Protein AF-A0A1Y4FC12-F1 (afdb_monomer_lite)

Secondary structure (DSSP, 8-state):
-BSEEEEEEEEGGGTEEEEEEEEEEEETTTTEEEEEEEEEEEESS---B--EEEEEEEETTEEEEEEE--B-SSEEEEEEEEEEEEEPPTTS--EEEEEEEE---EEETTEEE--EEEEEEEEBPPPP-PPEEEE--EETTS-EEEEEE-S-TT-EEEEEEEETTEEEEEEEEE--SEEEE---GGGGGG-TT-SEEEEEEEEEEEETTEEEEEEEEEEEEEPPGGGS---------PPPSSPPGGG------SS-EEEEEEETTEEEEEEE------

Sequence (278 aa):
MASSGSFSGSIRDGHYKLQVDWSQSKNVSANTSTVTCKLYLVNDWSLSISGRSSNTCTIDGTSQTFTSPAISSTGAHLIGNVSQTVNHASNGSKSLTISAVFYIQATLSGTFYNSITASANITLDSIPRASSVSAGNMTMGTAGTISISRASSSFTHTLTYAFGNATGTIATKTTATSVSWTPPLALANQIPSATSGTCTITCTTYNGSTSVGSKTCTLTLSVPTSVKPTISSLSASRIDGDVPSAWGIYVQTTALYCLLYVEADSITLYFLETGDCS

Radius of gyration: 39.37 Å; chains: 1; bounding box: 68×35×130 Å

pLDDT: mean 88.87, std 17.78, range [31.62, 98.81]

Foldseek 3Di:
DDQWDKWWFDDDVRQWIWMWTKGWDDDLVQQKIKIKIFIKTAHPDFDWDAKDFAKWKAKQNRIDTDIAHTGGDHGIGGGDMDIDMDHADLQQWDKGKIKIWDQSQDQDPNDGDRITMIMDIDIHDGRQHEWEKDFEAEEAQDKGKIFIGDSDLQKFKWKKKDQQNDIDTQDDRHSDRIGIDHHHLVSVVSPVPDQKGKMKMKIFIDNVPDTSDIDIDIYIYGYDPVPPQDQPDADEDADDDDDPPVPPDDDDDDDKDWDWDDDPRHIYIYTDDDDDDD

Structure (mmCIF, N/CA/C/O backbone):
data_AF-A0A1Y4FC12-F1
#
_entry.id   AF-A0A1Y4FC12-F1
#
loop_
_atom_site.group_PDB
_atom_site.id
_atom_site.type_symbol
_atom_site.label_atom_id
_atom_site.label_alt_id
_atom_site.label_comp_id
_atom_site.label_asym_id
_atom_site.label_entity_id
_atom_site.label_seq_id
_atom_site.pdbx_PDB_ins_code
_atom_site.Cartn_x
_atom_site.Cartn_y
_atom_site.Cartn_z
_atom_site.occupancy
_atom_site.B_iso_or_equiv
_atom_site.auth_seq_id
_atom_site.auth_comp_id
_atom_site.auth_asym_id
_atom_site.auth_atom_id
_atom_site.pdbx_PDB_model_num
ATOM 1 N N . MET A 1 1 ? 6.129 -8.251 -6.112 1.00 78.12 1 MET A N 1
ATOM 2 C CA . MET A 1 1 ? 6.164 -6.778 -6.038 1.00 78.12 1 MET A CA 1
ATOM 3 C C . MET A 1 1 ? 7.617 -6.379 -5.890 1.00 78.12 1 MET A C 1
ATOM 5 O O . MET A 1 1 ? 8.345 -7.157 -5.278 1.00 78.12 1 MET A O 1
ATOM 9 N N . ALA A 1 2 ? 8.041 -5.278 -6.504 1.00 85.88 2 ALA A N 1
ATOM 10 C CA . ALA A 1 2 ? 9.409 -4.796 -6.364 1.00 85.88 2 ALA A CA 1
ATOM 11 C C . ALA A 1 2 ? 9.468 -3.262 -6.327 1.00 85.88 2 ALA A C 1
ATOM 13 O O . ALA A 1 2 ? 8.645 -2.583 -6.945 1.00 85.88 2 ALA A O 1
ATOM 14 N N . SER A 1 3 ? 10.471 -2.727 -5.630 1.00 93.25 3 SER A N 1
ATOM 15 C CA . SER A 1 3 ? 10.810 -1.299 -5.600 1.00 93.25 3 SER A CA 1
ATOM 16 C C . SER A 1 3 ? 11.815 -0.897 -6.684 1.00 93.25 3 SER A C 1
ATOM 18 O O . SER A 1 3 ? 12.034 0.293 -6.910 1.00 93.25 3 SER A O 1
ATOM 20 N N . SER A 1 4 ? 12.417 -1.869 -7.370 1.00 97.19 4 SER A N 1
ATOM 21 C CA . SER A 1 4 ? 13.292 -1.673 -8.524 1.00 97.19 4 SER A CA 1
ATOM 22 C C . SER A 1 4 ? 13.396 -2.944 -9.366 1.00 97.19 4 SER A C 1
ATOM 24 O O . SER A 1 4 ? 13.006 -4.032 -8.938 1.00 97.19 4 SER A O 1
ATOM 26 N N . GLY A 1 5 ? 13.932 -2.815 -10.576 1.00 97.81 5 GLY A N 1
ATOM 27 C CA . GLY A 1 5 ? 14.206 -3.946 -11.452 1.00 97.81 5 GLY A CA 1
ATOM 28 C C . GLY A 1 5 ? 14.912 -3.527 -12.734 1.00 97.81 5 GLY A C 1
ATOM 29 O O . GLY A 1 5 ? 15.183 -2.348 -12.954 1.00 97.81 5 GLY A O 1
ATOM 30 N N . SER A 1 6 ? 15.196 -4.504 -13.590 1.00 98.00 6 SER A N 1
ATOM 31 C CA . SER A 1 6 ? 15.805 -4.278 -14.899 1.00 98.00 6 SER A CA 1
ATOM 32 C C . SER A 1 6 ? 15.140 -5.157 -15.950 1.00 98.00 6 SER A C 1
ATOM 34 O O . SER A 1 6 ? 14.715 -6.276 -15.658 1.00 98.00 6 SER A O 1
ATOM 36 N N . PHE A 1 7 ? 15.032 -4.643 -17.169 1.00 98.62 7 PHE A N 1
ATOM 37 C CA . PHE A 1 7 ? 14.631 -5.402 -18.348 1.00 98.62 7 PHE A CA 1
ATOM 38 C C . PHE A 1 7 ? 15.345 -4.848 -19.578 1.00 98.62 7 PHE A C 1
ATOM 40 O O . PHE A 1 7 ? 15.898 -3.748 -19.557 1.00 98.62 7 PHE A O 1
ATOM 47 N N . SER A 1 8 ? 15.346 -5.609 -20.668 1.00 98.50 8 SER A N 1
ATOM 48 C CA . SER A 1 8 ? 16.038 -5.189 -21.879 1.00 98.50 8 SER A CA 1
ATOM 49 C C . SER A 1 8 ? 15.444 -5.775 -23.144 1.00 98.50 8 SER A C 1
ATOM 51 O O . SER A 1 8 ? 14.847 -6.847 -23.111 1.00 98.50 8 SER A O 1
ATOM 53 N N . GLY A 1 9 ? 15.693 -5.103 -24.262 1.00 98.44 9 GLY A N 1
ATOM 54 C CA . GLY A 1 9 ? 15.601 -5.680 -25.598 1.00 98.44 9 GLY A CA 1
ATOM 55 C C . GLY A 1 9 ? 16.933 -5.532 -26.319 1.00 98.44 9 GLY A C 1
ATOM 56 O O . GLY A 1 9 ? 17.753 -4.685 -25.955 1.00 98.44 9 GLY A O 1
ATOM 57 N N . SER A 1 10 ? 17.170 -6.364 -27.322 1.00 98.00 10 SER A N 1
ATOM 58 C CA . SER A 1 10 ? 18.429 -6.373 -28.057 1.00 98.00 10 SER A CA 1
ATOM 59 C C . SER A 1 10 ? 18.220 -6.576 -29.550 1.00 98.00 10 SER A C 1
ATOM 61 O O . SER A 1 10 ? 17.168 -7.018 -30.010 1.00 98.00 10 SER A O 1
ATOM 63 N N . ILE A 1 11 ? 19.254 -6.224 -30.302 1.00 97.56 11 ILE A N 1
ATOM 64 C CA . ILE A 1 11 ? 19.412 -6.524 -31.724 1.00 97.56 11 ILE A CA 1
ATOM 65 C C . ILE A 1 11 ? 20.765 -7.214 -31.926 1.00 97.56 11 ILE A C 1
ATOM 67 O O . ILE A 1 11 ? 21.587 -7.225 -31.005 1.00 97.56 11 ILE A O 1
ATOM 71 N N . ARG A 1 12 ? 21.005 -7.757 -33.131 1.00 94.44 12 ARG A N 1
ATOM 72 C CA . ARG A 1 12 ? 22.277 -8.412 -33.500 1.00 94.44 12 ARG A CA 1
ATOM 73 C C . ARG A 1 12 ? 22.721 -9.419 -32.433 1.00 94.44 12 ARG A C 1
ATOM 75 O O . ARG A 1 12 ? 23.771 -9.257 -31.827 1.00 94.44 12 ARG A O 1
ATOM 82 N N . ASP A 1 13 ? 21.853 -10.386 -32.144 1.00 93.50 13 ASP A N 1
ATOM 83 C CA . ASP A 1 13 ? 22.134 -11.507 -31.236 1.00 93.50 13 ASP A CA 1
ATOM 84 C C . ASP A 1 13 ? 22.599 -11.106 -29.821 1.00 93.50 13 ASP A C 1
ATOM 86 O O . ASP A 1 13 ? 23.227 -11.886 -29.115 1.00 93.50 13 ASP A O 1
ATOM 90 N N . GLY A 1 14 ? 22.252 -9.891 -29.373 1.00 94.94 14 GLY A N 1
ATOM 91 C CA . GLY A 1 14 ? 22.591 -9.398 -28.035 1.00 94.94 14 GLY A CA 1
ATOM 92 C C . GLY A 1 14 ? 23.745 -8.402 -27.985 1.00 94.94 14 GLY A C 1
ATOM 93 O O . GLY A 1 14 ? 23.925 -7.784 -26.937 1.00 94.94 14 GLY A O 1
ATOM 94 N N . HIS A 1 15 ? 24.457 -8.175 -29.094 1.00 97.31 15 HIS A N 1
ATOM 95 C CA . HIS A 1 15 ? 25.617 -7.277 -29.126 1.00 97.31 15 HIS A CA 1
ATOM 96 C C . HIS A 1 15 ? 25.278 -5.804 -28.878 1.00 97.31 15 HIS A C 1
ATOM 98 O O . HIS A 1 15 ? 26.137 -5.011 -28.502 1.00 97.31 15 HIS A O 1
ATOM 104 N N . TYR A 1 16 ? 24.013 -5.426 -29.076 1.00 98.06 16 TYR A N 1
ATOM 105 C CA . TYR A 1 16 ? 23.496 -4.109 -28.723 1.00 98.06 16 TYR A CA 1
ATOM 106 C C . TYR A 1 16 ? 22.190 -4.282 -27.963 1.00 98.06 16 TYR A C 1
ATOM 108 O O . TYR A 1 16 ? 21.193 -4.766 -28.506 1.00 98.06 16 TYR A O 1
ATOM 116 N N . LYS A 1 17 ? 22.196 -3.879 -26.695 1.00 98.44 17 LYS A N 1
ATOM 117 C CA . LYS A 1 17 ? 21.092 -4.071 -25.760 1.00 98.44 17 LYS A CA 1
ATOM 118 C C . LYS A 1 17 ? 20.630 -2.728 -25.207 1.00 98.44 17 LYS A C 1
ATOM 120 O O . LYS A 1 17 ? 21.418 -1.998 -24.614 1.00 98.44 17 LYS A O 1
ATOM 125 N N . LEU A 1 18 ? 19.344 -2.426 -25.358 1.00 98.75 18 LEU A N 1
ATOM 126 C CA . LEU A 1 18 ? 18.686 -1.354 -24.619 1.00 98.75 18 LEU A CA 1
ATOM 127 C C . LEU A 1 18 ? 18.262 -1.917 -23.267 1.00 98.75 18 LEU A C 1
ATOM 129 O O . LEU A 1 18 ? 17.310 -2.692 -23.197 1.00 98.75 18 LEU A O 1
ATOM 133 N N . GLN A 1 19 ? 18.978 -1.548 -22.211 1.00 98.75 19 GLN A N 1
ATOM 134 C CA . GLN A 1 19 ? 18.637 -1.900 -20.838 1.00 98.75 19 GLN A CA 1
ATOM 135 C C . GLN A 1 19 ? 17.892 -0.746 -20.173 1.00 98.75 19 GLN A C 1
ATOM 137 O O . GLN A 1 19 ? 18.276 0.413 -20.313 1.00 98.75 19 GLN A O 1
ATOM 142 N N . VAL A 1 20 ? 16.836 -1.070 -19.436 1.00 98.81 20 VAL A N 1
ATOM 143 C CA . VAL A 1 20 ? 16.063 -0.119 -18.642 1.00 98.81 20 VAL A CA 1
ATOM 144 C C . VAL A 1 20 ? 16.097 -0.577 -17.196 1.00 98.81 20 VAL A C 1
ATOM 146 O O . VAL A 1 20 ? 15.474 -1.579 -16.842 1.00 98.81 20 VAL A O 1
ATOM 149 N N . ASP A 1 21 ? 16.804 0.181 -16.368 1.00 98.69 21 ASP A N 1
ATOM 150 C CA . ASP A 1 21 ? 16.839 -0.013 -14.925 1.00 98.69 21 ASP A CA 1
ATOM 151 C C . ASP A 1 21 ? 15.829 0.943 -14.299 1.00 98.69 21 ASP A C 1
ATOM 153 O O . ASP A 1 21 ? 15.967 2.165 -14.401 1.00 98.69 21 ASP A O 1
ATOM 157 N N . TRP A 1 22 ? 14.793 0.397 -13.670 1.00 98.69 22 TRP A N 1
ATOM 158 C CA . TRP A 1 22 ? 13.728 1.185 -13.067 1.00 98.69 22 TRP A CA 1
ATOM 159 C C . TRP A 1 22 ? 13.765 1.109 -11.543 1.00 98.69 22 TRP A C 1
ATOM 161 O O . TRP A 1 22 ? 14.171 0.106 -10.954 1.00 98.69 22 TRP A O 1
ATOM 171 N N . SER A 1 23 ? 13.308 2.174 -10.893 1.00 98.56 23 SER A N 1
ATOM 172 C CA . SER A 1 23 ? 13.098 2.237 -9.448 1.00 98.56 23 SER A CA 1
ATOM 173 C C . SER A 1 23 ? 11.834 3.017 -9.096 1.00 98.56 23 SER A C 1
ATOM 175 O O . SER A 1 23 ? 11.302 3.775 -9.907 1.00 98.56 23 SER A O 1
ATOM 177 N N . GLN A 1 24 ? 11.344 2.811 -7.877 1.00 98.31 24 GLN A N 1
ATOM 178 C CA . GLN A 1 24 ? 10.132 3.407 -7.331 1.00 98.31 24 GLN A CA 1
ATOM 179 C C . GLN A 1 24 ? 10.455 4.226 -6.077 1.00 98.31 24 GLN A C 1
ATOM 181 O O . GLN A 1 24 ? 11.100 3.735 -5.152 1.00 98.31 24 GLN A O 1
ATOM 186 N N . SER A 1 25 ? 9.905 5.437 -5.998 1.00 98.00 25 SER A N 1
ATOM 187 C CA . SER A 1 25 ? 9.801 6.221 -4.763 1.00 98.00 25 SER A CA 1
ATOM 188 C C . SER A 1 25 ? 8.329 6.452 -4.421 1.00 98.00 25 SER A C 1
ATOM 190 O O . SER A 1 25 ? 7.579 6.972 -5.246 1.00 98.00 25 SER A O 1
ATOM 192 N N . LYS A 1 26 ? 7.886 6.033 -3.230 1.00 97.19 26 LYS A N 1
ATOM 193 C CA . LYS A 1 26 ? 6.470 6.073 -2.822 1.00 97.19 26 LYS A CA 1
ATOM 194 C C . LYS A 1 26 ? 6.114 7.381 -2.123 1.00 97.19 26 LYS A C 1
ATOM 196 O O . LYS A 1 26 ? 6.830 7.825 -1.230 1.00 97.19 26 LYS A O 1
ATOM 201 N N . ASN A 1 27 ? 4.925 7.898 -2.412 1.00 96.62 27 ASN A N 1
ATOM 202 C CA . ASN A 1 27 ? 4.234 8.890 -1.600 1.00 96.62 27 ASN A CA 1
ATOM 203 C C . ASN A 1 27 ? 2.978 8.252 -0.981 1.00 96.62 27 ASN A C 1
ATOM 205 O O . ASN A 1 27 ? 1.933 8.105 -1.621 1.00 96.62 27 ASN A O 1
ATOM 209 N N . VAL A 1 28 ? 3.096 7.849 0.288 1.00 92.44 28 VAL A N 1
ATOM 210 C CA . VAL A 1 28 ? 2.058 7.085 1.000 1.00 92.44 28 VAL A CA 1
ATOM 211 C C . VAL A 1 28 ? 0.775 7.897 1.199 1.00 92.44 28 VAL A C 1
ATOM 213 O O . VAL A 1 28 ? -0.320 7.352 1.043 1.00 92.44 28 VAL A O 1
ATOM 216 N N . SER A 1 29 ? 0.890 9.192 1.516 1.00 90.19 29 SER A N 1
ATOM 217 C CA . SER A 1 29 ? -0.272 10.053 1.764 1.00 90.19 29 SER A CA 1
ATOM 218 C C . SER A 1 29 ? -1.052 10.325 0.479 1.00 90.19 29 SER A C 1
ATOM 220 O O . SER A 1 29 ? -2.277 10.196 0.477 1.00 90.19 29 SER A O 1
ATOM 222 N N . ALA A 1 30 ? -0.351 10.611 -0.622 1.00 94.88 30 ALA A N 1
ATOM 223 C CA . ALA A 1 30 ? -0.965 10.877 -1.922 1.00 94.88 30 ALA A CA 1
ATOM 224 C C . ALA A 1 30 ? -1.416 9.609 -2.672 1.00 94.88 30 ALA A C 1
ATOM 226 O O . ALA A 1 30 ? -2.144 9.715 -3.653 1.00 94.88 30 ALA A O 1
ATOM 227 N N . ASN A 1 31 ? -1.027 8.412 -2.216 1.00 96.19 31 ASN A N 1
ATOM 228 C CA . ASN A 1 31 ? -1.252 7.144 -2.924 1.00 96.19 31 ASN A CA 1
ATOM 229 C C . ASN A 1 31 ? -0.607 7.091 -4.319 1.00 96.19 31 ASN A C 1
ATOM 231 O O . ASN A 1 31 ? -1.182 6.548 -5.268 1.00 96.19 31 ASN A O 1
ATOM 235 N N . THR A 1 32 ? 0.580 7.671 -4.454 1.00 97.88 32 THR A N 1
ATOM 236 C CA . THR A 1 32 ? 1.300 7.742 -5.726 1.00 97.88 32 THR A CA 1
ATOM 237 C C . THR A 1 32 ? 2.710 7.198 -5.586 1.00 97.88 32 THR A C 1
ATOM 239 O O . THR A 1 32 ? 3.239 7.067 -4.482 1.00 97.88 32 THR A O 1
ATOM 242 N N . SER A 1 33 ? 3.330 6.883 -6.717 1.00 98.38 33 SER A N 1
ATOM 243 C CA . SER A 1 33 ? 4.764 6.624 -6.777 1.00 98.38 33 SER A CA 1
ATOM 244 C C . SER A 1 33 ? 5.395 7.358 -7.939 1.00 98.38 33 SER A C 1
ATOM 246 O O . SER A 1 33 ? 4.805 7.437 -9.010 1.00 98.38 33 SER A O 1
ATOM 248 N N . THR A 1 34 ? 6.614 7.839 -7.750 1.00 98.50 34 THR A N 1
ATOM 249 C CA . THR A 1 34 ? 7.468 8.285 -8.847 1.00 98.50 34 THR A CA 1
ATOM 250 C C . THR A 1 34 ? 8.312 7.105 -9.303 1.00 98.50 34 THR A C 1
ATOM 252 O O . THR A 1 34 ? 9.096 6.556 -8.527 1.00 98.50 34 THR A O 1
ATOM 255 N N . VAL A 1 35 ? 8.120 6.700 -10.553 1.00 98.69 35 VAL A N 1
ATOM 256 C CA . VAL A 1 35 ? 8.930 5.689 -11.230 1.00 98.69 35 VAL A CA 1
ATOM 257 C C . VAL A 1 35 ? 10.030 6.408 -11.992 1.00 98.69 35 VAL A C 1
ATOM 259 O O . VAL A 1 35 ? 9.738 7.322 -12.760 1.00 98.69 35 VAL A O 1
ATOM 262 N N . THR A 1 36 ? 11.275 5.988 -11.798 1.00 98.50 36 THR A N 1
ATOM 263 C CA . THR A 1 36 ? 12.445 6.530 -12.496 1.00 98.50 36 THR A CA 1
ATOM 264 C C . THR A 1 36 ? 13.102 5.425 -13.300 1.00 98.50 36 THR A C 1
ATOM 266 O O . THR A 1 36 ? 13.397 4.370 -12.752 1.00 98.50 36 THR A O 1
ATOM 269 N N . CYS A 1 37 ? 13.343 5.671 -14.583 1.00 98.69 37 CYS A N 1
ATOM 270 C CA . CYS A 1 37 ? 14.001 4.767 -15.516 1.00 98.69 37 CYS A CA 1
ATOM 271 C C . CYS A 1 37 ? 15.347 5.351 -15.935 1.00 98.69 37 CYS A C 1
ATOM 273 O O . CYS A 1 37 ? 15.392 6.405 -16.571 1.00 98.69 37 CYS A O 1
ATOM 275 N N . LYS A 1 38 ? 16.432 4.634 -15.644 1.00 98.62 38 LYS A N 1
ATOM 276 C CA . LYS A 1 38 ? 17.743 4.858 -16.251 1.00 98.62 38 LYS A CA 1
ATOM 277 C C . LYS A 1 38 ? 17.877 3.942 -17.456 1.00 98.62 38 LYS A C 1
ATOM 279 O O . LYS A 1 38 ? 17.709 2.729 -17.344 1.00 98.62 38 LYS A O 1
ATOM 284 N N . LEU A 1 39 ? 18.148 4.533 -18.609 1.00 98.69 39 LEU A N 1
ATOM 285 C CA . LEU A 1 39 ? 18.247 3.818 -19.871 1.00 98.69 39 LEU A CA 1
ATOM 286 C C . LEU A 1 39 ? 19.708 3.703 -20.268 1.00 98.69 39 LEU A C 1
ATOM 288 O O . LEU A 1 39 ? 20.428 4.702 -20.254 1.00 98.69 39 LEU A O 1
ATOM 292 N N . TYR A 1 40 ? 20.119 2.505 -20.663 1.00 98.75 40 TYR A N 1
ATOM 293 C CA . TYR A 1 40 ? 21.477 2.218 -21.089 1.00 98.75 40 TYR A CA 1
ATOM 294 C C . TYR A 1 40 ? 21.494 1.580 -22.473 1.00 98.75 40 TYR A C 1
ATOM 296 O O . TYR A 1 40 ? 20.707 0.674 -22.748 1.00 98.75 40 TYR A O 1
ATOM 304 N N . LEU A 1 41 ? 22.433 2.006 -23.317 1.00 98.50 41 LEU A N 1
ATOM 305 C CA . LEU A 1 41 ? 22.903 1.168 -24.413 1.00 98.50 41 LEU A CA 1
ATOM 306 C C . LEU A 1 41 ? 24.072 0.343 -23.881 1.00 98.50 41 LEU A C 1
ATOM 308 O O . LEU A 1 41 ? 25.077 0.907 -23.459 1.00 98.50 41 LEU A O 1
ATOM 312 N N . VAL A 1 42 ? 23.939 -0.976 -23.896 1.00 98.44 42 VAL A N 1
ATOM 313 C CA . VAL A 1 42 ? 25.019 -1.902 -23.555 1.00 98.44 42 VAL A CA 1
ATOM 314 C C . VAL A 1 42 ? 25.486 -2.564 -24.841 1.00 98.44 42 VAL A C 1
ATOM 316 O O . VAL A 1 42 ? 24.685 -3.226 -25.501 1.00 98.44 42 VAL A O 1
ATOM 319 N N . ASN A 1 43 ? 26.751 -2.366 -25.203 1.00 97.94 43 ASN A N 1
ATOM 320 C CA . ASN A 1 43 ? 27.334 -2.944 -26.409 1.00 97.94 43 ASN A CA 1
ATOM 321 C C . ASN A 1 43 ? 28.739 -3.498 -26.182 1.00 97.94 43 ASN A C 1
ATOM 323 O O . ASN A 1 43 ? 29.576 -2.856 -25.554 1.00 97.94 43 ASN A O 1
ATOM 327 N N . ASP A 1 44 ? 29.016 -4.672 -26.732 1.00 97.56 44 ASP A N 1
ATOM 328 C CA . ASP A 1 44 ? 30.339 -5.307 -26.741 1.00 97.56 44 ASP A CA 1
ATOM 329 C C . ASP A 1 44 ? 31.032 -5.182 -28.107 1.00 97.56 44 ASP A C 1
ATOM 331 O O . ASP A 1 44 ? 32.257 -5.231 -28.186 1.00 97.56 44 ASP A O 1
ATOM 335 N N . TRP A 1 45 ? 30.273 -4.938 -29.176 1.00 96.44 45 TRP A N 1
ATOM 336 C CA . TRP A 1 45 ? 30.810 -4.527 -30.472 1.00 96.44 45 TRP A CA 1
ATOM 337 C C . TRP A 1 45 ? 30.902 -3.013 -30.578 1.00 96.44 45 TRP A C 1
ATOM 339 O O . TRP A 1 45 ? 30.017 -2.285 -30.119 1.00 96.44 45 TRP A O 1
ATOM 349 N N . SER A 1 46 ? 31.972 -2.523 -31.203 1.00 92.88 46 SER A N 1
ATOM 350 C CA . SER A 1 46 ? 32.171 -1.089 -31.380 1.00 92.88 46 SER A CA 1
ATOM 351 C C . SER A 1 46 ? 31.034 -0.468 -32.198 1.00 92.88 46 SER A C 1
ATOM 353 O O . SER A 1 46 ? 30.424 -1.086 -33.073 1.00 92.88 46 SER A O 1
ATOM 355 N N . LEU A 1 47 ? 30.714 0.775 -31.860 1.00 93.00 47 LEU A N 1
ATOM 356 C CA . LEU A 1 47 ? 29.692 1.577 -32.513 1.00 93.00 47 LEU A CA 1
ATOM 357 C C . LEU A 1 47 ? 30.138 3.025 -32.454 1.00 93.00 47 LEU A C 1
ATOM 359 O O . LEU A 1 47 ? 30.626 3.457 -31.416 1.00 93.00 47 LEU A O 1
ATOM 363 N N . SER A 1 48 ? 29.949 3.756 -33.549 1.00 95.69 48 SER A N 1
ATOM 364 C CA . SER A 1 48 ? 30.146 5.201 -33.594 1.00 95.69 48 SER A CA 1
ATOM 365 C C . SER A 1 48 ? 28.873 5.855 -34.112 1.00 95.69 48 SER A C 1
ATOM 367 O O . SER A 1 48 ? 28.551 5.759 -35.296 1.00 95.69 48 SER A O 1
ATOM 369 N N . ILE A 1 49 ? 28.116 6.469 -33.207 1.00 96.44 49 ILE A N 1
ATOM 370 C CA . ILE A 1 49 ? 26.873 7.179 -33.507 1.00 96.44 49 ILE A CA 1
ATOM 371 C C . ILE A 1 49 ? 26.862 8.546 -32.830 1.00 96.44 49 ILE A C 1
ATOM 373 O O . ILE A 1 49 ? 27.352 8.720 -31.714 1.00 96.44 49 ILE A O 1
ATOM 377 N N . SER A 1 50 ? 26.263 9.525 -33.504 1.00 97.38 50 SER A N 1
ATOM 378 C CA . SER A 1 50 ? 25.952 10.828 -32.915 1.00 97.38 50 SER A CA 1
ATOM 379 C C . SER A 1 50 ? 24.858 10.721 -31.842 1.00 97.38 50 SER A C 1
ATOM 381 O O . SER A 1 50 ? 24.198 9.690 -31.702 1.00 97.38 50 SER A O 1
ATOM 383 N N . GLY A 1 51 ? 24.644 11.803 -31.090 1.00 96.62 51 GLY A N 1
ATOM 384 C CA . GLY A 1 51 ? 23.521 11.886 -30.155 1.00 96.62 51 GLY A CA 1
ATOM 385 C C . GLY A 1 51 ? 22.160 11.734 -30.847 1.00 96.62 51 GLY A C 1
ATOM 386 O O . GLY A 1 51 ? 22.032 11.891 -32.066 1.00 96.62 51 GLY A O 1
ATOM 387 N N . ARG A 1 52 ? 21.129 11.419 -30.062 1.00 96.81 52 ARG A N 1
ATOM 388 C CA . ARG A 1 52 ? 19.740 11.271 -30.529 1.00 96.81 52 ARG A CA 1
ATOM 389 C C . ARG A 1 52 ? 18.832 12.101 -29.641 1.00 96.81 52 ARG A C 1
ATOM 391 O O . ARG A 1 52 ? 18.963 12.015 -28.430 1.00 96.81 52 ARG A O 1
ATOM 398 N N . SER A 1 53 ? 17.913 12.869 -30.217 1.00 96.19 53 SER A N 1
ATOM 399 C CA . SER A 1 53 ? 16.973 13.732 -29.479 1.00 96.19 53 SER A CA 1
ATOM 400 C C . SER A 1 53 ? 15.525 13.237 -29.504 1.00 96.19 53 SER A C 1
ATOM 402 O O . SER A 1 53 ? 14.664 13.842 -28.877 1.00 96.19 53 SER A O 1
ATOM 404 N N . SER A 1 54 ? 15.244 12.158 -30.236 1.00 96.62 54 SER A N 1
ATOM 405 C CA . SER A 1 54 ? 13.895 11.630 -30.474 1.00 96.62 54 SER A CA 1
ATOM 406 C C . SER A 1 54 ? 13.613 10.313 -29.748 1.00 96.62 54 SER A C 1
ATOM 408 O O . SER A 1 54 ? 12.597 9.677 -30.021 1.00 96.62 54 SER A O 1
ATOM 410 N N . ASN A 1 55 ? 14.499 9.868 -28.849 1.00 98.38 55 ASN A N 1
ATOM 411 C CA . ASN A 1 55 ? 14.269 8.639 -28.090 1.00 98.38 55 ASN A CA 1
ATOM 412 C C . ASN A 1 55 ? 13.067 8.811 -27.170 1.00 98.38 55 ASN A C 1
ATOM 414 O O . ASN A 1 55 ? 12.823 9.906 -26.671 1.00 98.38 55 ASN A O 1
ATOM 418 N N . THR A 1 56 ? 12.351 7.727 -26.891 1.00 98.56 56 THR A N 1
ATOM 419 C CA . THR A 1 56 ? 11.144 7.791 -26.060 1.00 98.56 56 THR A CA 1
ATOM 420 C C . THR A 1 56 ? 11.183 6.766 -24.947 1.00 98.56 56 THR A C 1
ATOM 422 O O . THR A 1 56 ? 11.594 5.627 -25.161 1.00 98.56 56 THR A O 1
ATOM 425 N N . CYS A 1 57 ? 10.688 7.139 -23.776 1.00 98.69 57 CYS A N 1
ATOM 426 C CA . CYS A 1 57 ? 10.359 6.223 -22.695 1.00 98.69 57 CYS A CA 1
ATOM 427 C C . CYS A 1 57 ? 8.916 6.498 -22.270 1.00 98.69 57 CYS A C 1
ATOM 429 O O . CYS A 1 57 ? 8.539 7.634 -22.002 1.00 98.69 57 CYS A O 1
ATOM 431 N N . THR A 1 58 ? 8.094 5.460 -22.267 1.00 98.75 58 THR A N 1
ATOM 432 C CA . THR A 1 58 ? 6.697 5.499 -21.852 1.00 98.75 58 THR A CA 1
ATOM 433 C C . THR A 1 58 ? 6.563 4.775 -20.528 1.00 98.75 58 THR A C 1
ATOM 435 O O . THR A 1 58 ? 6.947 3.611 -20.418 1.00 98.75 58 THR A O 1
ATOM 438 N N . ILE A 1 59 ? 6.008 5.460 -19.533 1.00 98.75 59 ILE A N 1
ATOM 439 C CA . ILE A 1 59 ? 5.731 4.914 -18.205 1.00 98.75 59 ILE A CA 1
ATOM 440 C C . ILE A 1 59 ? 4.231 5.070 -17.965 1.00 98.75 59 ILE A C 1
ATOM 442 O O . ILE A 1 59 ? 3.721 6.189 -17.981 1.00 98.75 59 ILE A O 1
ATOM 446 N N . ASP A 1 60 ? 3.523 3.955 -17.759 1.00 97.94 60 ASP A N 1
ATOM 447 C CA . ASP A 1 60 ? 2.078 3.956 -17.467 1.00 97.94 60 ASP A CA 1
ATOM 448 C C . ASP A 1 60 ? 1.252 4.706 -18.533 1.00 97.94 60 ASP A C 1
ATOM 450 O O . ASP A 1 60 ? 0.391 5.529 -18.231 1.00 97.94 60 ASP A O 1
ATOM 454 N N . GLY A 1 61 ? 1.582 4.478 -19.809 1.00 97.62 61 GLY A N 1
ATOM 455 C CA . GLY A 1 61 ? 0.935 5.122 -20.959 1.00 97.62 61 GLY A CA 1
ATOM 456 C C . GLY A 1 61 ? 1.379 6.563 -21.240 1.00 97.62 61 GLY A C 1
ATOM 457 O O . GLY A 1 61 ? 1.050 7.096 -22.296 1.00 97.62 61 GLY A O 1
ATOM 458 N N . THR A 1 62 ? 2.167 7.188 -20.359 1.00 98.12 62 THR A N 1
ATOM 459 C CA . THR A 1 62 ? 2.696 8.545 -20.574 1.00 98.12 62 THR A CA 1
ATOM 460 C C .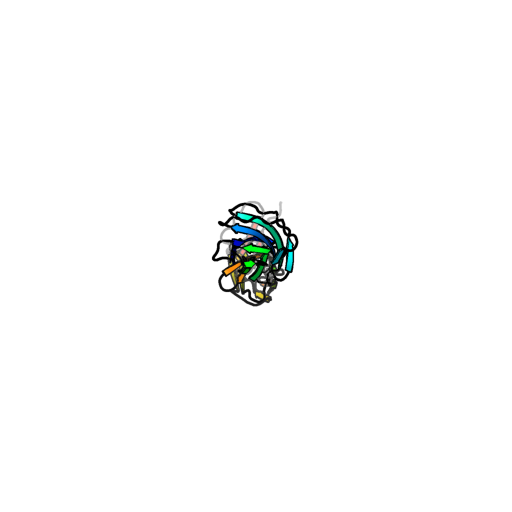 THR A 1 62 ? 4.055 8.480 -21.261 1.00 98.12 62 THR A C 1
ATOM 462 O O . THR A 1 62 ? 5.031 8.048 -20.650 1.00 98.12 62 THR A O 1
ATOM 465 N N . SER A 1 63 ? 4.121 8.896 -22.529 1.00 97.75 63 SER A N 1
ATOM 466 C CA . SER A 1 63 ? 5.364 8.933 -23.310 1.00 97.75 63 SER A CA 1
ATOM 467 C C . SER A 1 63 ? 6.136 10.229 -23.081 1.00 97.75 63 SER A C 1
ATOM 469 O O . SER A 1 63 ? 5.566 11.318 -23.132 1.00 97.75 63 SER A O 1
ATOM 471 N N . GLN A 1 64 ? 7.440 10.108 -22.849 1.00 98.00 64 GLN A N 1
ATOM 472 C CA . GLN A 1 64 ? 8.369 11.217 -22.687 1.00 98.00 64 GLN A CA 1
ATOM 473 C C . GLN A 1 64 ? 9.555 11.041 -23.635 1.00 98.00 64 GLN A C 1
ATOM 475 O O . GLN A 1 64 ? 10.114 9.948 -23.759 1.00 98.00 64 GLN A O 1
ATOM 480 N N . THR A 1 65 ? 9.953 12.131 -24.286 1.00 98.12 65 THR A N 1
ATOM 481 C CA . THR A 1 65 ? 11.145 12.167 -25.136 1.00 98.12 65 THR A CA 1
ATOM 482 C C . THR A 1 65 ? 12.392 12.422 -24.291 1.00 98.12 65 THR A C 1
ATOM 484 O O . THR A 1 65 ? 12.350 13.216 -23.352 1.00 98.12 65 THR A O 1
ATOM 487 N N . PHE A 1 66 ? 13.513 11.785 -24.629 1.00 97.88 66 PHE A N 1
ATOM 488 C CA . PHE A 1 66 ? 14.809 12.045 -24.005 1.00 97.88 66 PHE A CA 1
ATOM 489 C C . PHE A 1 66 ? 15.945 12.102 -25.032 1.00 97.88 66 PHE A C 1
ATOM 491 O O . PHE A 1 66 ? 15.898 11.469 -26.090 1.00 97.88 66 PHE A O 1
ATOM 498 N N . THR A 1 67 ? 16.999 12.841 -24.681 1.00 98.06 67 THR A N 1
ATOM 499 C CA . THR A 1 67 ? 18.204 12.982 -25.504 1.00 98.06 67 THR A CA 1
ATOM 500 C C . THR A 1 67 ? 19.313 12.070 -24.995 1.00 98.06 67 THR A C 1
ATOM 502 O O . THR A 1 67 ? 19.574 12.039 -23.794 1.00 98.06 67 THR A O 1
ATOM 505 N N . SER A 1 68 ? 19.992 11.372 -25.904 1.00 97.75 68 SER A N 1
ATOM 506 C CA . SER A 1 68 ? 21.179 10.567 -25.614 1.00 97.75 68 SER A CA 1
ATOM 507 C C . SER A 1 68 ? 22.460 11.229 -26.135 1.00 97.75 68 SER A C 1
ATOM 509 O O . SER A 1 68 ? 22.427 11.877 -27.189 1.00 97.75 68 SER A O 1
ATOM 511 N N . PRO A 1 69 ? 23.604 11.030 -25.456 1.00 97.62 69 PRO A N 1
ATOM 512 C CA . PRO A 1 69 ? 24.903 11.467 -25.955 1.00 97.62 69 PRO A CA 1
ATOM 513 C C . PRO A 1 69 ? 25.338 10.662 -27.190 1.00 97.62 69 PRO A C 1
ATOM 515 O O . PRO A 1 69 ? 24.731 9.645 -27.538 1.00 97.62 69 PRO A O 1
ATOM 518 N N . ALA A 1 70 ? 26.401 11.128 -27.851 1.00 97.56 70 ALA A N 1
ATOM 519 C CA . ALA A 1 70 ? 27.121 10.334 -28.843 1.00 97.56 70 ALA A CA 1
ATOM 520 C C . ALA A 1 70 ? 27.841 9.157 -28.164 1.00 97.56 70 ALA A C 1
ATOM 522 O O . ALA A 1 70 ? 28.266 9.267 -27.013 1.00 97.56 70 ALA A O 1
ATOM 523 N N . ILE A 1 71 ? 27.985 8.044 -28.882 1.00 97.19 71 ILE A N 1
ATOM 524 C CA . ILE A 1 71 ? 28.602 6.810 -28.380 1.00 97.19 71 ILE A CA 1
ATOM 525 C C . ILE A 1 71 ? 29.627 6.351 -29.408 1.00 97.19 71 ILE A C 1
ATOM 527 O O . ILE A 1 71 ? 29.287 6.205 -30.580 1.00 97.19 71 ILE A O 1
ATOM 531 N N . SER A 1 72 ? 30.866 6.140 -28.966 1.00 95.94 72 SER A N 1
ATOM 532 C CA . SER A 1 72 ? 32.006 5.747 -29.809 1.00 95.94 72 SER A CA 1
ATOM 533 C C . SER A 1 72 ? 32.818 4.576 -29.234 1.00 95.94 72 SER A C 1
ATOM 535 O O . SER A 1 72 ? 33.916 4.286 -29.707 1.00 95.94 72 SER A O 1
ATOM 537 N N . SER A 1 73 ? 32.305 3.907 -28.198 1.00 96.00 73 SER A N 1
ATOM 538 C CA . SER A 1 73 ? 33.009 2.863 -27.448 1.00 96.00 73 SER A CA 1
ATOM 539 C C . SER A 1 73 ? 32.086 1.707 -27.051 1.00 96.00 73 SER A C 1
ATOM 541 O O . SER A 1 73 ? 30.872 1.738 -27.265 1.00 96.00 73 SER A O 1
ATOM 543 N N . THR A 1 74 ? 32.678 0.649 -26.504 1.00 97.75 74 THR A N 1
ATOM 544 C CA . THR A 1 74 ? 31.980 -0.504 -25.922 1.00 97.75 74 THR A CA 1
ATOM 545 C C . THR A 1 74 ? 31.738 -0.296 -24.428 1.00 97.75 74 THR A C 1
ATOM 547 O O . THR A 1 74 ? 32.414 0.507 -23.786 1.00 97.75 74 THR A O 1
ATOM 550 N N . GLY A 1 75 ? 30.796 -1.040 -23.859 1.00 97.62 75 GLY A N 1
ATOM 551 C CA . GLY A 1 75 ? 30.423 -0.995 -22.449 1.00 97.62 75 GLY A CA 1
ATOM 552 C C . GLY A 1 75 ? 28.959 -0.618 -22.242 1.00 97.62 75 GLY A C 1
ATOM 553 O O . GLY A 1 75 ? 28.137 -0.740 -23.147 1.00 97.62 75 GLY A O 1
ATOM 554 N N . ALA A 1 76 ? 28.633 -0.193 -21.022 1.00 98.12 76 ALA A N 1
ATOM 555 C CA . ALA A 1 76 ? 27.309 0.299 -20.659 1.00 98.12 76 ALA A CA 1
ATOM 556 C C . ALA A 1 76 ? 27.300 1.833 -20.660 1.00 98.12 76 ALA A C 1
ATOM 558 O O . ALA A 1 76 ? 27.938 2.469 -19.822 1.00 98.12 76 ALA A O 1
ATOM 559 N N . HIS A 1 77 ? 26.537 2.421 -21.576 1.00 98.19 77 HIS A N 1
ATOM 560 C CA . HIS A 1 77 ? 26.418 3.867 -21.748 1.00 98.19 77 HIS A CA 1
ATOM 561 C C . HIS A 1 77 ? 25.079 4.335 -21.213 1.00 98.19 77 HIS A C 1
ATOM 563 O O . HIS A 1 77 ? 24.045 3.891 -21.705 1.00 98.19 77 HIS A O 1
ATOM 569 N N . LEU A 1 78 ? 25.071 5.242 -20.235 1.00 98.44 78 LEU A N 1
ATOM 570 C CA . LEU A 1 78 ? 23.835 5.893 -19.801 1.00 98.44 78 LEU A CA 1
ATOM 571 C C . LEU A 1 78 ? 23.348 6.822 -20.920 1.00 98.44 78 LEU A C 1
ATOM 573 O O . LEU A 1 78 ? 24.009 7.804 -21.251 1.00 98.44 78 LEU A O 1
ATOM 577 N N . ILE A 1 79 ? 22.186 6.515 -21.487 1.00 98.25 79 ILE A N 1
ATOM 578 C CA . ILE A 1 79 ? 21.612 7.242 -22.626 1.00 98.25 79 ILE A CA 1
ATOM 579 C C . ILE A 1 79 ? 20.389 8.077 -22.264 1.00 98.25 79 ILE A C 1
ATOM 581 O O . ILE A 1 79 ? 19.951 8.880 -23.081 1.00 98.25 79 ILE A O 1
ATOM 585 N N . GLY A 1 80 ? 19.828 7.905 -21.069 1.00 97.81 80 GLY A N 1
ATOM 586 C CA . GLY A 1 80 ? 18.679 8.686 -20.632 1.00 97.81 80 GLY A CA 1
ATOM 587 C C . GLY A 1 80 ? 18.291 8.427 -19.185 1.00 97.81 80 GLY A C 1
ATOM 588 O O . GLY A 1 80 ? 18.602 7.383 -18.611 1.00 97.81 80 GLY A O 1
ATOM 589 N N . ASN A 1 81 ? 17.582 9.393 -18.611 1.00 97.81 81 ASN A N 1
ATOM 590 C CA . ASN A 1 81 ? 16.943 9.288 -17.308 1.00 97.81 81 ASN A CA 1
ATOM 591 C C . ASN A 1 81 ? 15.550 9.916 -17.406 1.00 97.81 81 ASN A C 1
ATOM 593 O O . ASN A 1 81 ? 15.434 11.087 -17.761 1.00 97.81 81 ASN A O 1
ATOM 597 N N . VAL A 1 82 ? 14.512 9.133 -17.131 1.00 98.44 82 VAL A N 1
ATOM 598 C CA . VAL A 1 82 ? 13.112 9.517 -17.348 1.00 98.44 82 VAL A CA 1
ATOM 599 C C . VAL A 1 82 ? 12.312 9.182 -16.100 1.00 98.44 82 VAL A C 1
ATOM 601 O O . VAL A 1 82 ? 12.437 8.074 -15.581 1.00 98.44 82 VAL A O 1
ATOM 604 N N . SER A 1 83 ? 11.478 10.106 -15.627 1.00 98.12 83 SER A N 1
ATOM 605 C CA . SER A 1 83 ? 10.675 9.903 -14.421 1.00 98.12 83 SER A CA 1
ATOM 606 C C . SER A 1 83 ? 9.220 10.290 -14.641 1.00 98.12 83 SER A C 1
ATOM 608 O O . SER A 1 83 ? 8.917 11.309 -15.258 1.00 98.12 83 SER A O 1
ATOM 610 N N . GLN A 1 84 ? 8.316 9.500 -14.065 1.00 98.38 84 GLN A N 1
ATOM 611 C CA . GLN A 1 84 ? 6.877 9.734 -14.120 1.00 98.38 84 GLN A CA 1
ATOM 612 C C . GLN A 1 84 ? 6.231 9.390 -12.781 1.00 98.38 84 GLN A C 1
ATOM 614 O O . GLN A 1 84 ? 6.492 8.337 -12.197 1.00 98.38 84 GLN A O 1
ATOM 619 N N . THR A 1 85 ? 5.341 10.261 -12.312 1.00 98.44 85 THR A N 1
ATOM 620 C CA . THR A 1 85 ? 4.487 9.969 -11.157 1.00 98.44 85 THR A CA 1
ATOM 621 C C . THR A 1 85 ? 3.224 9.245 -11.611 1.00 98.44 85 THR A C 1
ATOM 623 O O . THR A 1 85 ? 2.545 9.689 -12.536 1.00 98.44 85 THR A O 1
ATOM 626 N N . VAL A 1 86 ? 2.911 8.133 -10.949 1.00 98.38 86 VAL A N 1
ATOM 627 C CA . VAL A 1 86 ? 1.785 7.247 -11.260 1.00 98.38 86 VAL A CA 1
ATOM 628 C C . VAL A 1 86 ? 0.890 7.058 -10.038 1.00 98.38 86 VAL A C 1
ATOM 630 O O . VAL A 1 86 ? 1.362 6.989 -8.899 1.00 98.38 86 VAL A O 1
ATOM 633 N N . ASN A 1 87 ? -0.416 6.949 -10.275 1.00 97.94 87 ASN A N 1
ATOM 634 C CA . ASN A 1 87 ? -1.409 6.721 -9.225 1.00 97.94 87 ASN A CA 1
ATOM 635 C C . ASN A 1 87 ? -1.562 5.224 -8.936 1.00 97.94 87 ASN A C 1
ATOM 637 O O . ASN A 1 87 ? -1.586 4.410 -9.863 1.00 97.94 87 ASN A O 1
ATOM 641 N N . HIS A 1 88 ? -1.710 4.865 -7.660 1.00 97.44 88 HIS A N 1
ATOM 642 C CA . HIS A 1 88 ? -2.070 3.512 -7.235 1.00 97.44 88 HIS A CA 1
ATOM 643 C C . HIS A 1 88 ? -3.591 3.348 -7.146 1.00 97.44 88 HIS A C 1
ATOM 645 O O . HIS A 1 88 ? -4.332 4.317 -6.964 1.00 97.44 88 HIS A O 1
ATOM 651 N N . ALA A 1 89 ? -4.061 2.102 -7.211 1.00 96.56 89 ALA A N 1
ATOM 652 C CA . ALA A 1 89 ? -5.441 1.769 -6.879 1.00 96.56 89 ALA A CA 1
ATOM 653 C C . ALA A 1 89 ? -5.755 2.109 -5.406 1.00 96.56 89 ALA A C 1
ATOM 655 O O . ALA A 1 89 ? -4.854 2.303 -4.585 1.00 96.56 89 ALA A O 1
ATOM 656 N N . SER A 1 90 ? -7.037 2.144 -5.034 1.00 93.62 90 SER A N 1
ATOM 657 C CA . SER A 1 90 ? -7.484 2.457 -3.663 1.00 93.62 90 SER A CA 1
ATOM 658 C C . SER A 1 90 ? -6.905 1.512 -2.601 1.00 93.62 90 SER A C 1
ATOM 660 O O . SER A 1 90 ? -6.608 1.933 -1.481 1.00 93.62 90 SER A O 1
ATOM 662 N N . ASN A 1 91 ? -6.674 0.249 -2.975 1.00 92.50 91 ASN A N 1
ATOM 663 C CA . ASN A 1 91 ? -6.020 -0.762 -2.144 1.00 92.50 91 ASN A CA 1
ATOM 664 C C . ASN A 1 91 ? -4.481 -0.643 -2.095 1.00 92.50 91 ASN A C 1
ATOM 666 O O . ASN A 1 91 ? -3.831 -1.462 -1.451 1.00 92.50 91 ASN A O 1
ATOM 670 N N . GLY A 1 92 ? -3.907 0.350 -2.780 1.00 95.50 92 GLY A N 1
ATOM 671 C CA . GLY A 1 92 ? -2.477 0.636 -2.822 1.00 95.50 92 GLY A CA 1
ATOM 672 C C . GLY A 1 92 ? -1.671 -0.186 -3.828 1.00 95.50 92 GLY A C 1
ATOM 673 O O . GLY A 1 92 ? -0.459 0.008 -3.921 1.00 95.50 92 GLY A O 1
ATOM 674 N N . SER A 1 93 ? -2.300 -1.084 -4.589 1.00 95.62 93 SER A N 1
ATOM 675 C CA . SER A 1 93 ? -1.628 -1.866 -5.638 1.00 95.62 93 SER A CA 1
ATOM 676 C C . SER A 1 93 ? -1.445 -1.062 -6.930 1.00 95.62 93 SER A C 1
ATOM 678 O O . SER A 1 93 ? -2.206 -0.132 -7.214 1.00 95.62 93 SER A O 1
ATOM 680 N N . LYS A 1 94 ? -0.419 -1.411 -7.715 1.00 97.44 94 LYS A N 1
ATOM 681 C CA . LYS A 1 94 ? -0.174 -0.837 -9.042 1.00 97.44 94 LYS A CA 1
ATOM 682 C C . LYS A 1 94 ? 0.641 -1.796 -9.904 1.00 97.44 94 LYS A C 1
ATOM 684 O O . LYS A 1 94 ? 1.756 -2.171 -9.543 1.00 97.44 94 LYS A O 1
ATOM 689 N N . SER A 1 95 ? 0.093 -2.113 -11.068 1.00 97.62 95 SER A N 1
ATOM 690 C CA . SER A 1 95 ? 0.823 -2.702 -12.186 1.00 97.62 95 SER A CA 1
ATOM 691 C C . SER A 1 95 ? 0.770 -1.738 -13.362 1.00 97.62 95 SER A C 1
ATOM 693 O O . SER A 1 95 ? -0.220 -1.025 -13.532 1.00 97.62 95 SER A O 1
ATOM 695 N N . LEU A 1 96 ? 1.856 -1.674 -14.122 1.00 98.25 96 LEU A N 1
ATOM 696 C CA . LEU A 1 96 ? 1.995 -0.772 -15.258 1.00 98.25 96 LEU A CA 1
ATOM 697 C C . LEU A 1 96 ? 2.981 -1.336 -16.273 1.00 98.25 96 LEU A C 1
ATOM 699 O O . LEU A 1 96 ? 3.812 -2.189 -15.952 1.00 98.25 96 LEU A O 1
ATOM 703 N N . THR A 1 97 ? 2.913 -0.808 -17.486 1.00 98.56 97 THR A N 1
ATOM 704 C CA . THR A 1 97 ? 3.886 -1.090 -18.538 1.00 98.56 97 THR A CA 1
ATOM 705 C C . THR A 1 97 ? 4.916 0.034 -18.597 1.00 98.56 97 THR A C 1
ATOM 707 O O . THR A 1 97 ? 4.565 1.217 -18.546 1.00 98.56 97 THR A O 1
ATOM 710 N N . ILE A 1 98 ? 6.185 -0.348 -18.726 1.00 98.75 98 ILE A N 1
ATOM 711 C CA . ILE A 1 98 ? 7.263 0.546 -19.147 1.00 98.75 98 ILE A CA 1
ATOM 712 C C . ILE A 1 98 ? 7.713 0.091 -20.531 1.00 98.75 98 ILE A C 1
ATOM 714 O O . ILE A 1 98 ? 7.892 -1.107 -20.769 1.00 98.75 98 ILE A O 1
ATOM 718 N N . SER A 1 99 ? 7.902 1.030 -21.450 1.00 98.69 99 SER A N 1
ATOM 719 C CA . SER A 1 99 ? 8.499 0.754 -22.755 1.00 98.69 99 SER A CA 1
ATOM 720 C C . SER A 1 99 ? 9.453 1.861 -23.166 1.00 98.69 99 SER A C 1
ATOM 722 O O . SER A 1 99 ? 9.141 3.036 -23.013 1.00 98.69 99 SER A O 1
ATOM 724 N N . ALA A 1 100 ? 10.590 1.497 -23.736 1.00 98.69 100 ALA A N 1
ATOM 725 C CA . ALA A 1 100 ? 11.582 2.431 -24.231 1.00 98.69 100 ALA A CA 1
ATOM 726 C C . ALA A 1 100 ? 11.940 2.134 -25.684 1.00 98.69 100 ALA A C 1
ATOM 728 O O . ALA A 1 100 ? 12.000 0.974 -26.094 1.00 98.69 100 ALA A O 1
ATOM 729 N N . VAL A 1 101 ? 12.212 3.195 -26.437 1.00 98.75 101 VAL A N 1
ATOM 730 C CA . VAL A 1 101 ? 12.699 3.153 -27.814 1.00 98.75 101 VAL A CA 1
ATOM 731 C C . VAL A 1 101 ? 13.958 4.002 -27.889 1.00 98.75 101 VAL A C 1
ATOM 733 O O . VAL A 1 101 ? 13.918 5.210 -27.651 1.00 98.75 101 VAL A O 1
ATOM 736 N N . PHE A 1 102 ? 15.070 3.363 -28.238 1.00 98.62 102 PHE A N 1
ATOM 737 C CA . PHE A 1 102 ? 16.317 4.034 -28.578 1.00 98.62 102 PHE A CA 1
ATOM 738 C C . PHE A 1 102 ? 16.505 3.987 -30.093 1.00 98.62 102 PHE A C 1
ATOM 740 O O . PHE A 1 102 ? 16.631 2.903 -30.665 1.00 98.62 102 PHE A O 1
ATOM 747 N N . TYR A 1 103 ? 16.518 5.144 -30.753 1.00 98.19 103 TYR A N 1
ATOM 748 C CA . TYR A 1 103 ? 16.687 5.241 -32.205 1.00 98.19 103 TYR A CA 1
ATOM 749 C C . TYR A 1 103 ? 18.164 5.133 -32.585 1.00 98.19 103 TYR A C 1
ATOM 751 O O . TYR A 1 103 ? 18.807 6.117 -32.942 1.00 98.19 103 TYR A O 1
ATOM 759 N N . ILE A 1 104 ? 18.716 3.921 -32.495 1.00 97.06 104 ILE A N 1
ATOM 760 C CA . ILE A 1 104 ? 20.126 3.655 -32.804 1.00 97.06 104 ILE A CA 1
ATOM 761 C C . ILE A 1 104 ? 20.515 4.133 -34.214 1.00 97.06 104 ILE A C 1
ATOM 763 O O . ILE A 1 104 ? 21.576 4.740 -34.368 1.00 97.06 104 ILE A O 1
ATOM 767 N N . GLN A 1 105 ? 19.637 3.951 -35.212 1.00 97.00 105 GLN A N 1
ATOM 768 C CA . GLN A 1 105 ? 19.803 4.426 -36.594 1.00 97.00 105 GLN A CA 1
ATOM 769 C C . GLN A 1 105 ? 21.208 4.147 -37.145 1.00 97.00 105 GLN A C 1
ATOM 771 O O . GLN A 1 105 ? 21.938 5.060 -37.532 1.00 97.00 105 GLN A O 1
ATOM 776 N N . ALA A 1 106 ? 21.604 2.875 -37.120 1.00 95.19 106 ALA A N 1
ATOM 777 C CA . ALA A 1 106 ? 22.944 2.443 -37.494 1.00 95.19 106 ALA A CA 1
ATOM 778 C C . ALA A 1 106 ? 22.899 1.238 -38.435 1.00 95.19 106 ALA A C 1
ATOM 780 O O . ALA A 1 106 ? 22.075 0.335 -38.273 1.00 95.19 106 ALA A O 1
ATOM 781 N N . THR A 1 107 ? 23.824 1.209 -39.395 1.00 95.44 107 THR A N 1
ATOM 782 C CA . THR A 1 107 ? 24.095 0.018 -40.203 1.00 95.44 107 THR A CA 1
ATOM 783 C C . THR A 1 107 ? 25.116 -0.837 -39.474 1.00 95.44 107 THR A C 1
ATOM 785 O O . THR A 1 107 ? 26.293 -0.497 -39.400 1.00 95.44 107 THR A O 1
ATOM 788 N N . LEU A 1 108 ? 24.656 -1.953 -38.928 1.00 93.88 108 LEU A N 1
ATOM 789 C CA . LEU A 1 108 ? 25.471 -2.911 -38.190 1.00 93.88 108 LEU A CA 1
ATOM 790 C C . LEU A 1 108 ? 25.662 -4.104 -39.109 1.00 93.88 108 LEU A C 1
ATOM 792 O O . LEU A 1 108 ? 24.654 -4.617 -39.578 1.00 93.88 108 LEU A O 1
ATOM 796 N N . SER A 1 109 ? 26.894 -4.512 -39.420 1.00 91.31 109 SER A N 1
ATOM 797 C CA . SER A 1 109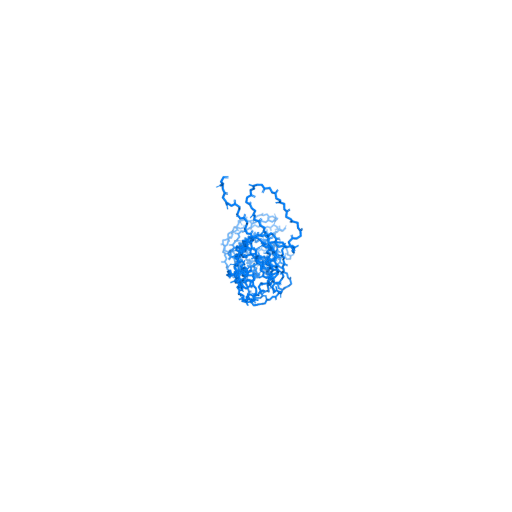 ? 27.219 -5.657 -40.299 1.00 91.31 109 SER A CA 1
ATOM 798 C C . SER A 1 109 ? 26.345 -5.763 -41.565 1.00 91.31 109 SER A C 1
ATOM 800 O O . SER A 1 109 ? 25.796 -6.820 -41.870 1.00 91.31 109 SER A O 1
ATOM 802 N N . GLY A 1 110 ? 26.152 -4.640 -42.266 1.00 93.12 110 GLY A N 1
ATOM 803 C CA . GLY A 1 110 ? 25.397 -4.576 -43.527 1.00 93.12 110 GLY A CA 1
ATOM 804 C C . GLY A 1 110 ? 23.868 -4.485 -43.410 1.00 93.12 110 GLY A C 1
ATOM 805 O O . GLY A 1 110 ? 23.199 -4.378 -44.432 1.00 93.12 110 GLY A O 1
ATOM 806 N N . THR A 1 111 ? 23.295 -4.470 -42.202 1.00 96.00 111 THR A N 1
ATOM 807 C CA . THR A 1 111 ? 21.842 -4.303 -41.986 1.00 96.00 111 THR A CA 1
ATOM 808 C C . THR A 1 111 ? 21.567 -3.019 -41.217 1.00 96.00 111 THR A C 1
ATOM 810 O O . THR A 1 111 ? 22.176 -2.775 -40.175 1.00 96.00 111 THR A O 1
ATOM 813 N N . PHE A 1 112 ? 20.638 -2.207 -41.716 1.00 96.75 112 PHE A N 1
ATOM 814 C CA . PHE A 1 112 ? 20.193 -0.996 -41.037 1.00 96.75 112 PHE A CA 1
ATOM 815 C C . PHE A 1 112 ? 19.200 -1.324 -39.919 1.00 96.75 112 PHE A C 1
ATOM 817 O O . PHE A 1 112 ? 18.184 -1.977 -40.153 1.00 96.75 112 PHE A O 1
ATOM 824 N N . TYR A 1 113 ? 19.472 -0.824 -38.716 1.00 97.69 113 TYR A N 1
ATOM 825 C CA . TYR A 1 113 ? 18.565 -0.890 -37.576 1.00 97.69 113 TYR A CA 1
ATOM 826 C C . TYR A 1 113 ? 18.083 0.513 -37.235 1.00 97.69 113 TYR A C 1
ATOM 828 O O . TYR A 1 113 ? 18.875 1.381 -36.866 1.00 97.69 113 TYR A O 1
ATOM 836 N N . ASN A 1 114 ? 16.770 0.730 -37.329 1.00 98.00 114 ASN A N 1
ATOM 837 C CA . ASN A 1 114 ? 16.171 2.012 -36.972 1.00 98.00 114 ASN A CA 1
ATOM 838 C C . ASN A 1 114 ? 16.184 2.237 -35.452 1.00 98.00 114 ASN A C 1
ATOM 840 O O . ASN A 1 114 ? 16.554 3.313 -34.985 1.00 98.00 114 ASN A O 1
ATOM 844 N N . SER A 1 115 ? 15.807 1.220 -34.675 1.00 98.00 115 SER A N 1
ATOM 845 C CA . SER A 1 115 ? 15.676 1.329 -33.224 1.00 98.00 115 SER A CA 1
ATOM 846 C C . SER A 1 115 ? 15.939 0.012 -32.493 1.00 98.00 115 SER A C 1
ATOM 848 O O . SER A 1 115 ? 15.916 -1.068 -33.083 1.00 98.00 115 SER A O 1
ATOM 850 N N . ILE A 1 116 ? 16.174 0.127 -31.187 1.00 98.44 116 ILE A N 1
ATOM 851 C CA . ILE A 1 116 ? 16.092 -0.963 -30.214 1.00 98.44 116 ILE A CA 1
ATOM 852 C C . ILE A 1 116 ? 14.933 -0.633 -29.279 1.00 98.44 116 ILE A C 1
ATOM 854 O O . ILE A 1 116 ? 14.820 0.499 -28.802 1.00 98.44 116 ILE A O 1
ATOM 858 N N . THR A 1 117 ? 14.076 -1.614 -29.016 1.00 98.56 117 THR A N 1
ATOM 859 C CA . THR A 1 117 ? 12.923 -1.462 -28.126 1.00 98.56 117 THR A CA 1
ATOM 860 C C . THR A 1 117 ? 13.039 -2.396 -26.937 1.00 98.56 117 THR A C 1
ATOM 862 O O . THR A 1 117 ? 13.386 -3.561 -27.108 1.00 98.56 117 THR A O 1
ATOM 865 N N . ALA A 1 118 ? 12.690 -1.916 -25.749 1.00 98.56 118 ALA A N 1
ATOM 866 C CA . ALA A 1 118 ? 12.585 -2.726 -24.541 1.00 98.56 118 ALA A CA 1
ATOM 867 C C . ALA A 1 118 ? 11.229 -2.458 -23.889 1.00 98.56 118 ALA A C 1
ATOM 869 O O . ALA A 1 118 ? 10.813 -1.304 -23.808 1.00 98.56 118 ALA A O 1
ATOM 870 N N . SER A 1 119 ? 10.539 -3.489 -23.402 1.00 98.38 119 SER A N 1
ATOM 871 C CA . SER A 1 119 ? 9.301 -3.306 -22.645 1.00 98.38 119 SER A CA 1
ATOM 872 C C . SER A 1 119 ? 9.115 -4.395 -21.600 1.00 98.38 119 SER A C 1
ATOM 874 O O . SER A 1 119 ? 9.522 -5.537 -21.805 1.00 98.38 119 SER A O 1
ATOM 876 N N . ALA A 1 120 ? 8.489 -4.030 -20.485 1.00 98.38 120 ALA A N 1
ATOM 877 C CA . ALA A 1 120 ? 8.071 -4.962 -19.457 1.00 98.38 120 ALA A CA 1
ATOM 878 C C . ALA A 1 120 ? 6.776 -4.491 -18.790 1.00 98.38 120 ALA A C 1
ATOM 880 O O . ALA A 1 120 ? 6.554 -3.295 -18.585 1.00 98.38 120 ALA A O 1
ATOM 881 N N . ASN A 1 121 ? 5.954 -5.462 -18.394 1.00 98.19 121 ASN A N 1
ATOM 882 C CA . ASN A 1 121 ? 4.911 -5.251 -17.400 1.00 98.19 121 ASN A CA 1
ATOM 883 C C . ASN A 1 121 ? 5.529 -5.448 -16.021 1.00 98.19 121 ASN A C 1
ATOM 885 O O . ASN A 1 121 ? 6.109 -6.499 -15.745 1.00 98.19 121 ASN A O 1
ATOM 889 N N . ILE A 1 122 ? 5.407 -4.443 -15.164 1.00 97.31 122 ILE A N 1
ATOM 890 C CA . ILE A 1 122 ? 5.952 -4.478 -13.813 1.00 97.31 122 ILE A CA 1
ATOM 891 C C . ILE A 1 122 ? 4.841 -4.293 -12.787 1.00 97.31 122 ILE A C 1
ATOM 893 O O . ILE A 1 122 ? 3.829 -3.636 -13.037 1.00 97.31 122 ILE A O 1
ATOM 897 N N . THR A 1 123 ? 5.062 -4.854 -11.604 1.00 97.69 123 THR A N 1
ATOM 898 C CA . THR A 1 123 ? 4.199 -4.651 -10.441 1.00 97.69 123 THR A CA 1
ATOM 899 C C . THR A 1 123 ? 5.015 -3.978 -9.357 1.00 97.69 123 THR A C 1
ATOM 901 O O . THR A 1 123 ? 5.907 -4.596 -8.764 1.00 97.69 123 THR A O 1
ATOM 904 N N . LEU A 1 124 ? 4.686 -2.713 -9.114 1.00 97.94 124 LEU A N 1
ATOM 905 C CA . LEU A 1 124 ? 5.327 -1.890 -8.103 1.00 97.94 124 LEU A CA 1
ATOM 906 C C . LEU A 1 124 ? 5.057 -2.446 -6.704 1.00 97.94 124 LEU A C 1
ATOM 908 O O . LEU A 1 124 ? 4.085 -3.176 -6.475 1.00 97.94 124 LEU A O 1
ATOM 912 N N . ASP A 1 125 ? 5.880 -2.054 -5.739 1.00 95.81 125 ASP A N 1
ATOM 913 C CA . ASP A 1 125 ? 5.537 -2.295 -4.351 1.00 95.81 125 ASP A CA 1
ATOM 914 C C . ASP A 1 125 ? 4.273 -1.539 -3.962 1.00 95.81 125 ASP A C 1
ATOM 916 O O . ASP A 1 125 ? 4.128 -0.333 -4.199 1.00 95.81 125 ASP A O 1
ATOM 920 N N . SER A 1 126 ? 3.377 -2.265 -3.296 1.00 94.38 126 SER A N 1
ATOM 921 C CA . SER A 1 126 ? 2.130 -1.703 -2.798 1.00 94.38 126 SER A CA 1
ATOM 922 C C . SER A 1 126 ? 2.390 -0.628 -1.745 1.00 94.38 126 SER A C 1
ATOM 924 O O . SER A 1 126 ? 3.366 -0.677 -0.983 1.00 94.38 126 SER A O 1
ATOM 926 N N . ILE A 1 127 ? 1.483 0.339 -1.683 1.00 94.81 127 ILE A N 1
ATOM 927 C CA . ILE A 1 127 ? 1.392 1.313 -0.598 1.00 94.81 127 ILE A CA 1
ATOM 928 C C . ILE A 1 127 ? 0.407 0.746 0.434 1.00 94.81 127 ILE A C 1
ATOM 930 O O . ILE A 1 127 ? -0.732 0.481 0.067 1.00 94.81 127 ILE A O 1
ATOM 934 N N . PRO A 1 128 ? 0.786 0.518 1.704 1.00 91.88 128 PRO A N 1
ATOM 935 C CA . PRO A 1 128 ? -0.166 0.087 2.728 1.00 91.88 128 PRO A CA 1
ATOM 936 C C . PRO A 1 128 ? -1.265 1.135 2.957 1.00 91.88 128 PRO A C 1
ATOM 938 O O . PRO A 1 128 ? -0.988 2.333 3.042 1.00 91.88 128 PRO A O 1
ATOM 941 N N . ARG A 1 129 ? -2.525 0.694 3.054 1.00 93.50 129 ARG A N 1
ATOM 942 C CA . ARG A 1 129 ? -3.706 1.573 3.123 1.00 93.50 129 ARG A CA 1
ATOM 943 C C . ARG A 1 129 ? -4.576 1.236 4.334 1.00 93.50 129 ARG A C 1
ATOM 945 O O . ARG A 1 129 ? -5.572 0.526 4.221 1.00 93.50 129 ARG A O 1
ATOM 952 N N . ALA A 1 130 ? -4.221 1.770 5.499 1.00 95.06 130 ALA A N 1
ATOM 953 C CA . ALA A 1 130 ? -5.054 1.643 6.692 1.00 95.06 130 ALA A CA 1
ATOM 954 C C . ALA A 1 130 ? -6.323 2.508 6.580 1.00 95.06 130 ALA A C 1
ATOM 956 O O . ALA A 1 130 ? -6.255 3.698 6.260 1.00 95.06 130 ALA A O 1
ATOM 957 N N . SER A 1 131 ? -7.476 1.912 6.875 1.00 97.12 131 SER A N 1
ATOM 958 C CA . SER A 1 131 ? -8.753 2.624 7.009 1.00 97.12 131 SER A CA 1
ATOM 959 C C . SER A 1 131 ? -8.786 3.412 8.319 1.00 97.12 131 SER A C 1
ATOM 961 O O . SER A 1 131 ? -8.061 3.078 9.257 1.00 97.12 131 SER A O 1
ATOM 963 N N . SER A 1 132 ? -9.600 4.465 8.399 1.00 96.94 132 SER A N 1
ATOM 964 C CA . SER A 1 132 ? -9.813 5.192 9.657 1.00 96.94 132 SER A CA 1
ATOM 965 C C . SER A 1 132 ? -11.055 4.699 10.389 1.00 96.94 132 SER A C 1
ATOM 967 O O . SER A 1 132 ? -11.942 4.078 9.802 1.00 96.94 132 SER A O 1
ATOM 969 N N . VAL A 1 133 ? -11.088 4.971 11.690 1.00 98.56 133 VAL A N 1
ATOM 970 C CA . VAL A 1 133 ? -12.183 4.628 12.594 1.00 98.56 133 VAL A CA 1
ATOM 971 C C . VAL A 1 133 ? -12.557 5.859 13.409 1.00 98.56 133 VAL A C 1
ATOM 973 O O . VAL A 1 133 ? -11.691 6.674 13.727 1.00 98.56 133 VAL A O 1
ATOM 976 N N . SER A 1 134 ? -13.840 6.007 13.713 1.00 98.44 134 SER A N 1
ATOM 977 C CA . SER A 1 134 ? -14.359 7.029 14.613 1.00 98.44 134 SER A CA 1
ATOM 978 C C . SER A 1 134 ? -15.555 6.494 15.391 1.00 98.44 134 SER A C 1
ATOM 980 O O . SER A 1 134 ? -16.278 5.612 14.931 1.00 98.44 134 SER A O 1
ATOM 982 N N . ALA A 1 135 ? -15.766 7.033 16.584 1.00 98.06 135 ALA A N 1
ATOM 983 C CA . ALA A 1 135 ? -16.913 6.727 17.420 1.00 98.06 135 ALA A CA 1
ATOM 984 C C . ALA A 1 135 ? -17.244 7.949 18.281 1.00 98.06 135 ALA A C 1
ATOM 986 O O . ALA A 1 135 ? -16.345 8.706 18.651 1.00 98.06 135 ALA A O 1
ATOM 987 N N . GLY A 1 136 ? -18.527 8.144 18.580 1.00 98.06 136 GLY A N 1
ATOM 988 C CA . GLY A 1 136 ? -18.951 9.101 19.600 1.00 98.06 136 GLY A CA 1
ATOM 989 C C . GLY A 1 136 ? -18.773 8.530 21.006 1.00 98.06 136 GLY A C 1
ATOM 990 O O . GLY A 1 136 ? -18.537 7.333 21.173 1.00 98.06 136 GLY A O 1
ATOM 991 N N . ASN A 1 137 ? -18.928 9.381 22.019 1.00 98.12 137 ASN A N 1
ATOM 992 C CA . ASN A 1 137 ? -19.002 8.936 23.411 1.00 98.12 137 ASN A CA 1
ATOM 993 C C . ASN A 1 137 ? -20.175 7.963 23.598 1.00 98.12 137 ASN A C 1
ATOM 995 O O . ASN A 1 137 ? -21.214 8.111 22.953 1.00 98.12 137 ASN A O 1
ATOM 999 N N . MET A 1 138 ? -20.015 6.982 24.485 1.00 98.25 138 MET A N 1
ATOM 1000 C CA . MET A 1 138 ? -21.032 5.955 24.733 1.00 98.25 138 MET A CA 1
ATOM 1001 C C . MET A 1 138 ? -21.274 5.752 26.228 1.00 98.25 138 MET A C 1
ATOM 1003 O O . MET A 1 138 ? -20.458 6.113 27.077 1.00 98.25 138 MET A O 1
ATOM 1007 N N . THR A 1 139 ? -22.398 5.121 26.548 1.00 97.75 139 THR A N 1
ATOM 1008 C CA . THR A 1 139 ? -22.744 4.692 27.905 1.00 97.75 139 THR A CA 1
ATOM 1009 C C . THR A 1 139 ? -22.634 3.175 27.990 1.00 97.75 139 THR A C 1
ATOM 1011 O O . THR A 1 139 ? -23.105 2.469 27.099 1.00 97.75 139 THR A O 1
ATOM 1014 N N . MET A 1 140 ? -22.008 2.661 29.049 1.00 97.75 140 MET A N 1
ATOM 1015 C CA . MET A 1 140 ? -21.896 1.216 29.257 1.00 97.75 140 MET A CA 1
ATOM 1016 C C . MET A 1 140 ? -23.290 0.589 29.396 1.00 97.75 140 MET A C 1
ATOM 1018 O O . MET A 1 140 ? -24.163 1.143 30.058 1.00 97.75 140 MET A O 1
ATOM 1022 N N . GLY A 1 141 ? -23.499 -0.563 28.761 1.00 96.81 141 GLY A N 1
ATOM 1023 C CA . GLY A 1 141 ? -24.796 -1.240 28.688 1.00 96.81 141 GLY A CA 1
ATOM 1024 C C . GLY A 1 141 ? -25.736 -0.717 27.595 1.00 96.81 141 GLY A C 1
ATOM 1025 O O . GLY A 1 141 ? -26.736 -1.372 27.315 1.00 96.81 141 GLY A O 1
ATOM 1026 N N . THR A 1 142 ? -25.398 0.388 26.922 1.00 96.88 142 THR A N 1
ATOM 1027 C CA . THR A 1 142 ? -26.194 0.956 25.822 1.00 96.88 142 THR A CA 1
ATOM 1028 C C . THR A 1 142 ? -25.476 0.780 24.487 1.00 96.88 142 THR A C 1
ATOM 1030 O O . THR A 1 142 ? -24.265 0.978 24.390 1.00 96.88 142 THR A O 1
ATOM 1033 N N . ALA A 1 143 ? -26.219 0.410 23.442 1.00 97.38 143 ALA A N 1
ATOM 1034 C CA . ALA A 1 143 ? -25.662 0.264 22.103 1.00 97.38 143 ALA A CA 1
ATOM 1035 C C . ALA A 1 143 ? -25.226 1.624 21.535 1.00 97.38 143 ALA A C 1
ATOM 1037 O O . ALA A 1 143 ? -26.005 2.576 21.498 1.00 97.38 143 ALA A O 1
ATOM 1038 N N . GLY A 1 144 ? -23.987 1.691 21.059 1.00 97.75 144 GLY A N 1
ATOM 1039 C CA . GLY A 1 144 ? -23.452 2.792 20.271 1.00 97.75 144 GLY A CA 1
ATOM 1040 C C . GLY A 1 144 ? -23.003 2.332 18.887 1.00 97.75 144 GLY A C 1
ATOM 1041 O O . GLY A 1 144 ? -23.076 1.148 18.542 1.00 97.75 144 GLY A O 1
ATOM 1042 N N . THR A 1 145 ? -22.516 3.287 18.095 1.00 98.25 145 THR A N 1
ATOM 1043 C CA . THR A 1 145 ? -22.080 3.056 16.713 1.00 98.25 145 THR A CA 1
ATOM 1044 C C . THR A 1 145 ? -20.620 3.441 16.533 1.00 98.25 145 THR A C 1
ATOM 1046 O O . THR A 1 145 ? -20.196 4.532 16.919 1.00 98.25 145 THR A O 1
ATOM 1049 N N . ILE A 1 146 ? -19.866 2.552 15.893 1.00 98.69 146 ILE A N 1
ATOM 1050 C CA . ILE A 1 146 ? -18.488 2.769 15.458 1.00 98.69 146 ILE A CA 1
ATOM 1051 C C . ILE A 1 146 ? -18.484 2.847 13.935 1.00 98.69 146 ILE 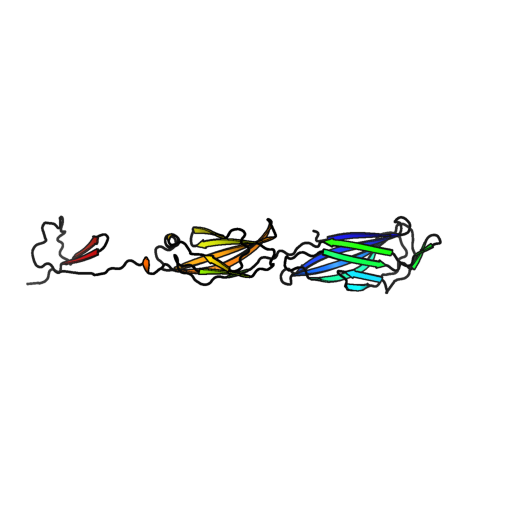A C 1
ATOM 1053 O O . ILE A 1 146 ? -18.973 1.944 13.254 1.00 98.69 146 ILE A O 1
ATOM 1057 N N . SER A 1 147 ? -17.913 3.918 13.401 1.00 98.62 147 SER A N 1
ATOM 1058 C CA . SER A 1 147 ? -17.832 4.185 11.969 1.00 98.62 147 SER A CA 1
ATOM 1059 C C . SER A 1 147 ? -16.434 3.875 11.444 1.00 98.62 147 SER A C 1
ATOM 1061 O O . SER A 1 147 ? -15.431 4.273 12.033 1.00 98.62 147 SER A O 1
ATOM 1063 N N . ILE A 1 148 ? -16.358 3.190 10.305 1.00 98.62 148 ILE A N 1
ATOM 1064 C CA . ILE A 1 148 ? -15.113 2.877 9.598 1.00 98.62 148 ILE A CA 1
ATOM 1065 C C . ILE A 1 148 ? -15.150 3.564 8.234 1.00 98.62 148 ILE A C 1
ATOM 1067 O O . ILE A 1 148 ? -15.975 3.231 7.381 1.00 98.62 148 ILE A O 1
ATOM 1071 N N . SER A 1 149 ? -14.209 4.478 7.992 1.00 97.75 149 SER A N 1
ATOM 1072 C CA . SER A 1 149 ? -13.995 5.051 6.662 1.00 97.75 149 SER A CA 1
ATOM 1073 C C . SER A 1 149 ? -12.953 4.219 5.922 1.00 97.75 149 SER A C 1
ATOM 1075 O O . SER A 1 149 ? -11.748 4.267 6.200 1.00 97.75 149 SER A O 1
ATOM 1077 N N . ARG A 1 150 ? -13.447 3.369 5.018 1.00 95.94 150 ARG A N 1
ATOM 1078 C CA . ARG A 1 150 ? -12.637 2.368 4.322 1.00 95.94 150 ARG A CA 1
ATOM 1079 C C . ARG A 1 150 ? -11.740 3.026 3.283 1.00 95.94 150 ARG A C 1
ATOM 1081 O O . ARG A 1 150 ? -12.218 3.706 2.384 1.00 95.94 150 ARG A O 1
ATOM 1088 N N . ALA A 1 151 ? -10.446 2.721 3.342 1.00 95.12 151 ALA A N 1
ATOM 1089 C CA . ALA A 1 151 ? -9.512 3.110 2.286 1.00 95.12 151 ALA A CA 1
ATOM 1090 C C . ALA A 1 151 ? -9.743 2.323 0.976 1.00 95.12 151 ALA A C 1
ATOM 1092 O O . ALA A 1 151 ? -9.415 2.817 -0.099 1.00 95.12 151 ALA A O 1
ATOM 1093 N N . SER A 1 152 ? -10.321 1.116 1.064 1.00 95.44 152 SER A N 1
ATOM 1094 C CA . SER A 1 152 ? -10.769 0.294 -0.068 1.00 95.44 152 SER A CA 1
ATOM 1095 C C . SER A 1 152 ? -11.986 -0.559 0.318 1.00 95.44 152 SER A C 1
ATOM 1097 O O . SER A 1 152 ? -12.062 -1.087 1.434 1.00 95.44 152 SER A O 1
ATOM 1099 N N . SER A 1 153 ? -12.905 -0.760 -0.631 1.00 94.56 153 SER A N 1
ATOM 1100 C CA . SER A 1 153 ? -14.064 -1.662 -0.521 1.00 94.56 153 SER A CA 1
ATOM 1101 C C . SER A 1 153 ? -13.699 -3.154 -0.557 1.00 94.56 153 SER A C 1
ATOM 1103 O O . SER A 1 153 ? -14.558 -4.001 -0.308 1.00 94.56 153 SER A O 1
ATOM 1105 N N . SER A 1 154 ? -12.428 -3.494 -0.788 1.00 94.06 154 SER A N 1
ATOM 1106 C CA . SER A 1 154 ? -11.912 -4.865 -0.678 1.00 94.06 154 SER A CA 1
ATOM 1107 C C . SER A 1 154 ? -11.406 -5.230 0.725 1.00 94.06 154 SER A C 1
ATOM 1109 O O . SER A 1 154 ? -11.114 -6.392 0.985 1.00 94.06 154 SER A O 1
ATOM 1111 N N . PHE A 1 155 ? -11.253 -4.259 1.635 1.00 97.44 155 PHE A N 1
ATOM 1112 C CA . PHE A 1 155 ? -10.615 -4.496 2.938 1.00 97.44 155 PHE A CA 1
ATOM 1113 C C . PHE A 1 155 ? -11.552 -5.036 4.013 1.00 97.44 155 PHE A C 1
ATOM 1115 O O . PHE A 1 155 ? -12.719 -4.684 4.051 1.00 97.44 155 PHE A O 1
ATOM 1122 N N . THR A 1 156 ? -11.031 -5.818 4.945 1.00 98.31 156 THR A N 1
ATOM 1123 C CA . THR A 1 156 ? -11.775 -6.217 6.153 1.00 98.31 156 THR A CA 1
ATOM 1124 C C . THR A 1 156 ? -11.143 -5.591 7.385 1.00 98.31 156 THR A C 1
ATOM 1126 O O . THR A 1 156 ? -9.976 -5.188 7.345 1.00 98.31 156 THR A O 1
ATOM 1129 N N . HIS A 1 157 ? -11.895 -5.511 8.480 1.00 98.69 157 HIS A N 1
ATOM 1130 C CA . HIS A 1 157 ? -11.473 -4.780 9.671 1.00 98.69 157 HIS A CA 1
ATOM 1131 C C . HIS A 1 157 ? -11.687 -5.601 10.932 1.00 98.69 157 HIS A C 1
ATOM 1133 O O . HIS A 1 157 ? -12.732 -6.219 11.114 1.00 98.69 157 HIS A O 1
ATOM 1139 N N . THR A 1 158 ? -10.704 -5.584 11.824 1.00 98.69 158 THR A N 1
ATOM 1140 C CA . THR A 1 158 ? -10.877 -6.069 13.197 1.00 98.69 158 THR A CA 1
ATOM 1141 C C . THR A 1 158 ? -10.865 -4.867 14.124 1.00 98.69 158 THR A C 1
ATOM 1143 O O . THR A 1 158 ? -9.922 -4.073 14.090 1.00 98.69 158 THR A O 1
ATOM 1146 N N . LEU A 1 159 ? -11.920 -4.737 14.924 1.00 98.81 159 LEU A N 1
ATOM 1147 C CA . LEU A 1 159 ? -12.071 -3.698 15.931 1.00 98.81 159 LEU A CA 1
ATOM 1148 C C . LEU A 1 159 ? -11.794 -4.291 17.307 1.00 98.81 159 LEU A C 1
ATOM 1150 O O . LEU A 1 159 ? -12.453 -5.250 17.711 1.00 98.81 159 LEU A O 1
ATOM 1154 N N . THR A 1 160 ? -10.860 -3.700 18.038 1.00 98.75 160 THR A N 1
ATOM 1155 C CA . THR A 1 160 ? -10.598 -4.012 19.447 1.00 98.75 160 THR A CA 1
ATOM 1156 C C . THR A 1 160 ? -10.731 -2.757 20.294 1.00 98.75 160 THR A C 1
ATOM 1158 O O . THR A 1 160 ? -10.645 -1.647 19.770 1.00 98.75 160 THR A O 1
ATOM 1161 N N . TYR A 1 161 ? -10.945 -2.916 21.597 1.00 98.69 161 TYR A N 1
ATOM 1162 C CA . TYR A 1 161 ? -10.949 -1.809 22.549 1.00 98.69 161 TYR A CA 1
ATOM 1163 C C . TYR A 1 161 ? -9.929 -2.020 23.666 1.00 98.69 161 TYR A C 1
ATOM 1165 O O . TYR A 1 161 ? -9.568 -3.155 23.985 1.00 98.69 161 TYR A O 1
ATOM 1173 N N . ALA A 1 162 ? -9.521 -0.913 24.279 1.00 98.56 162 ALA A N 1
ATOM 1174 C CA . ALA A 1 162 ? -8.798 -0.858 25.540 1.00 98.56 162 ALA A CA 1
ATOM 1175 C C . ALA A 1 162 ? -9.443 0.195 26.455 1.00 98.56 162 ALA A C 1
ATOM 1177 O O . ALA A 1 162 ? -9.683 1.327 26.024 1.00 98.56 162 ALA A O 1
ATOM 1178 N N . PHE A 1 163 ? -9.731 -0.181 27.701 1.00 98.44 163 PHE A N 1
ATOM 1179 C CA . PHE A 1 163 ? -10.323 0.676 28.729 1.00 98.44 163 PHE A CA 1
ATOM 1180 C C . PHE A 1 163 ? -9.766 0.290 30.105 1.00 98.44 163 PHE A C 1
ATOM 1182 O O . PHE A 1 163 ? -10.015 -0.817 30.584 1.00 98.44 163 PHE A O 1
ATOM 1189 N N . GLY A 1 164 ? -8.988 1.177 30.731 1.00 96.19 164 GLY A N 1
ATOM 1190 C CA . GLY A 1 164 ? -8.169 0.800 31.888 1.00 96.19 164 GLY A CA 1
ATOM 1191 C C . GLY A 1 164 ? -7.218 -0.344 31.520 1.00 96.19 164 GLY A C 1
ATOM 1192 O O . GLY A 1 164 ? -6.504 -0.256 30.523 1.00 96.19 164 GLY A O 1
ATOM 1193 N N . ASN A 1 165 ? -7.267 -1.439 32.278 1.00 96.31 165 ASN A N 1
ATOM 1194 C CA . ASN A 1 165 ? -6.508 -2.662 31.997 1.00 96.31 165 ASN A CA 1
ATOM 1195 C C . ASN A 1 165 ? -7.302 -3.682 31.161 1.00 96.31 165 ASN A C 1
ATOM 1197 O O . ASN A 1 165 ? -6.759 -4.709 30.753 1.00 96.31 165 ASN A O 1
ATOM 1201 N N . ALA A 1 166 ? -8.591 -3.432 30.914 1.00 97.69 166 ALA A N 1
ATOM 1202 C CA . ALA A 1 166 ? -9.438 -4.329 30.143 1.00 97.69 166 ALA A CA 1
ATOM 1203 C C . ALA A 1 166 ? -9.235 -4.114 28.639 1.00 97.69 166 ALA A C 1
ATOM 1205 O O . ALA A 1 166 ? -9.237 -2.985 28.144 1.00 97.69 166 ALA A O 1
ATOM 1206 N N . THR A 1 167 ? -9.134 -5.215 27.897 1.00 98.31 167 THR A N 1
ATOM 1207 C CA . THR A 1 167 ? -9.127 -5.214 26.430 1.00 98.31 167 THR A CA 1
ATOM 1208 C C . THR A 1 167 ? -10.134 -6.224 25.899 1.00 98.31 167 THR A C 1
ATOM 1210 O O . THR A 1 167 ? -10.533 -7.149 26.607 1.00 98.31 167 THR A O 1
ATOM 1213 N N . GLY A 1 168 ? -10.575 -6.048 24.658 1.00 98.38 168 GLY A N 1
ATOM 1214 C CA . GLY A 1 168 ? -11.499 -6.986 24.030 1.00 98.38 168 GLY A CA 1
ATOM 1215 C C . GLY A 1 168 ? -11.656 -6.760 22.535 1.00 98.38 168 GLY A C 1
ATOM 1216 O O . GLY A 1 168 ? -11.188 -5.763 21.985 1.00 98.38 168 GLY A O 1
ATOM 1217 N N . THR A 1 169 ? -12.320 -7.705 21.870 1.00 98.56 169 THR A N 1
ATOM 1218 C CA . THR A 1 169 ? -12.636 -7.628 20.438 1.00 98.56 169 THR A CA 1
ATOM 1219 C C . THR A 1 169 ? -14.109 -7.291 20.258 1.00 98.56 169 THR A C 1
ATOM 1221 O O . THR A 1 169 ? -14.969 -7.933 20.849 1.00 98.56 169 THR A O 1
ATOM 1224 N N . ILE A 1 170 ? -14.389 -6.281 19.440 1.00 98.56 170 ILE A N 1
ATOM 1225 C CA . ILE A 1 170 ? -15.740 -5.824 19.097 1.00 98.56 170 ILE A CA 1
ATOM 1226 C C . ILE A 1 170 ? -16.232 -6.550 17.846 1.00 98.56 170 ILE A C 1
ATOM 1228 O O . ILE A 1 170 ? -17.362 -7.022 17.790 1.00 98.56 170 ILE A O 1
ATOM 1232 N N . ALA A 1 171 ? -15.375 -6.632 16.829 1.00 98.44 171 ALA A N 1
ATOM 1233 C CA . ALA A 1 171 ? -15.674 -7.288 15.567 1.00 98.44 171 ALA A CA 1
ATOM 1234 C C . ALA A 1 171 ? -14.389 -7.848 14.959 1.00 98.44 171 ALA A C 1
ATOM 1236 O O . ALA A 1 171 ? -13.341 -7.208 15.032 1.00 98.44 171 ALA A O 1
ATOM 1237 N N . THR A 1 172 ? -14.484 -9.002 14.306 1.00 98.25 172 THR A N 1
ATOM 1238 C CA . THR A 1 172 ? -13.354 -9.657 13.636 1.00 98.25 172 THR A CA 1
ATOM 1239 C C . THR A 1 172 ? -13.598 -9.687 12.140 1.00 98.25 172 THR A C 1
ATOM 1241 O O . THR A 1 172 ? -14.635 -10.182 11.706 1.00 98.25 172 THR A O 1
ATOM 1244 N N . LYS A 1 173 ? -12.636 -9.189 11.351 1.00 97.44 173 LYS A N 1
ATOM 1245 C CA . LYS A 1 173 ? -12.662 -9.235 9.875 1.00 97.44 173 LYS A CA 1
ATOM 1246 C C . LYS A 1 173 ? -14.002 -8.783 9.258 1.00 97.44 173 LYS A C 1
ATOM 1248 O O . LYS A 1 173 ? -14.418 -9.301 8.225 1.00 97.44 173 LYS A O 1
ATOM 1253 N N . THR A 1 174 ? -14.668 -7.801 9.863 1.00 98.12 174 THR A N 1
ATOM 1254 C CA . THR A 1 174 ? -15.936 -7.271 9.354 1.00 98.12 174 THR A CA 1
ATOM 1255 C C . THR A 1 174 ? -15.729 -6.499 8.052 1.00 98.12 174 THR A C 1
ATOM 1257 O O . THR A 1 174 ? -14.678 -5.897 7.829 1.00 98.12 174 THR A O 1
ATOM 1260 N N . THR A 1 175 ? -16.738 -6.515 7.185 1.00 97.50 175 THR A N 1
ATOM 1261 C CA . THR A 1 175 ? -16.834 -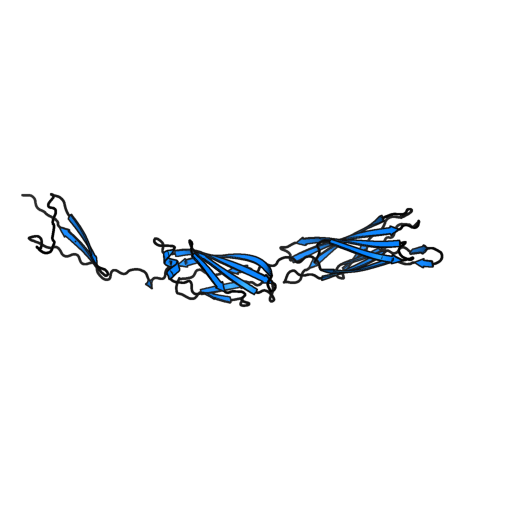5.662 5.990 1.00 97.50 175 THR A CA 1
ATOM 1262 C C . THR A 1 175 ? -17.736 -4.447 6.220 1.00 97.50 175 THR A C 1
ATOM 1264 O O . THR A 1 175 ? -17.798 -3.561 5.361 1.00 97.50 175 THR A O 1
ATOM 1267 N N . ALA A 1 176 ? -18.431 -4.392 7.361 1.00 97.62 176 ALA A N 1
ATOM 1268 C CA . ALA A 1 176 ? -19.335 -3.306 7.702 1.00 97.62 176 ALA A CA 1
ATOM 1269 C C . ALA A 1 176 ? -18.569 -1.989 7.892 1.00 97.62 176 ALA A C 1
ATOM 1271 O O . ALA A 1 176 ? -17.475 -1.958 8.450 1.00 97.62 176 ALA A O 1
ATOM 1272 N N . THR A 1 177 ? -19.162 -0.887 7.439 1.00 97.75 177 THR A N 1
ATOM 1273 C CA . THR A 1 177 ? -18.662 0.478 7.681 1.00 97.75 177 THR A CA 1
ATOM 1274 C C . THR A 1 177 ? -19.286 1.118 8.918 1.00 97.75 177 THR A C 1
ATOM 1276 O O . THR A 1 177 ? -18.813 2.152 9.377 1.00 97.75 177 THR A O 1
ATOM 1279 N N . SER A 1 178 ? -20.331 0.496 9.462 1.00 97.75 178 SER A N 1
ATOM 1280 C CA . SER A 1 178 ? -21.011 0.881 10.691 1.00 97.75 178 SER A CA 1
ATOM 1281 C C . SER A 1 178 ? -21.172 -0.369 11.548 1.00 97.75 178 SER A C 1
ATOM 1283 O O . SER A 1 178 ? -21.796 -1.341 11.125 1.00 97.75 178 SER A O 1
ATOM 1285 N N . VAL A 1 179 ? -20.538 -0.373 12.717 1.00 98.50 179 VAL A N 1
ATOM 1286 C CA . VAL A 1 179 ? -20.524 -1.503 13.647 1.00 98.50 179 VAL A CA 1
ATOM 1287 C C . VAL A 1 179 ? -21.230 -1.076 14.923 1.00 98.50 179 VAL A C 1
ATOM 1289 O O . VAL A 1 179 ? -20.828 -0.100 15.556 1.00 98.50 179 VAL A O 1
ATOM 1292 N N . SER A 1 180 ? -22.278 -1.805 15.303 1.00 98.06 180 SER A N 1
ATOM 1293 C CA . SER A 1 180 ? -22.925 -1.614 16.599 1.00 98.06 180 SER A CA 1
ATOM 1294 C C . SER A 1 180 ? -22.091 -2.272 17.696 1.00 98.06 180 SER A C 1
ATOM 1296 O O . SER A 1 180 ? -21.634 -3.406 17.537 1.00 98.06 180 SER A O 1
ATOM 1298 N N . TRP A 1 181 ? -21.886 -1.563 18.802 1.00 98.50 181 TRP A N 1
ATOM 1299 C CA . TRP A 1 181 ? -21.206 -2.090 19.978 1.00 98.50 181 TRP A CA 1
ATOM 1300 C C . TRP A 1 181 ? -21.900 -1.617 21.248 1.00 98.50 181 TRP A C 1
ATOM 1302 O O . TRP A 1 181 ? -22.139 -0.425 21.419 1.00 98.50 181 TRP A O 1
ATOM 1312 N N . THR A 1 182 ? -22.184 -2.553 22.149 1.00 98.31 182 THR A N 1
ATOM 1313 C CA . THR A 1 182 ? -22.673 -2.273 23.500 1.00 98.31 182 THR A CA 1
ATOM 1314 C C . THR A 1 182 ? -21.520 -2.514 24.474 1.00 98.31 182 THR A C 1
ATOM 1316 O O . THR A 1 182 ? -21.195 -3.678 24.734 1.00 98.31 182 THR A O 1
ATOM 1319 N N . PRO A 1 183 ? -20.865 -1.465 25.005 1.00 98.00 183 PRO A N 1
ATOM 1320 C CA . PRO A 1 183 ? -19.768 -1.637 25.950 1.00 98.00 183 PRO A CA 1
ATOM 1321 C C . PRO A 1 183 ? -20.269 -2.372 27.205 1.00 98.00 183 PRO A C 1
ATOM 1323 O O . PRO A 1 183 ? -21.251 -1.921 27.801 1.00 98.00 183 PRO A O 1
ATOM 1326 N N . PRO A 1 184 ? -19.647 -3.485 27.633 1.00 97.31 184 PRO A N 1
ATOM 1327 C CA . PRO A 1 184 ? -20.125 -4.241 28.788 1.00 97.31 184 PRO A CA 1
ATOM 1328 C C . PRO A 1 184 ? -20.119 -3.414 30.076 1.00 97.31 184 PRO A C 1
ATOM 1330 O O . PRO A 1 184 ? -19.160 -2.694 30.352 1.00 97.31 184 PRO A O 1
ATOM 1333 N N . LEU A 1 185 ? -21.143 -3.589 30.915 1.00 95.75 185 LEU A N 1
ATOM 1334 C CA . LEU A 1 185 ? -21.244 -2.900 32.207 1.00 95.75 185 LEU A CA 1
ATOM 1335 C C . LEU A 1 185 ? -20.082 -3.242 33.157 1.00 95.75 185 LEU A C 1
ATOM 1337 O O . LEU A 1 185 ? -19.658 -2.400 33.941 1.00 95.75 185 LEU A O 1
ATOM 1341 N N . ALA A 1 186 ? -19.503 -4.440 33.025 1.00 95.69 186 ALA A N 1
ATOM 1342 C CA . ALA A 1 186 ? -18.333 -4.875 33.790 1.00 95.69 186 ALA A CA 1
ATOM 1343 C C . ALA A 1 186 ? -17.090 -3.985 33.587 1.00 95.69 186 ALA A C 1
ATOM 1345 O O . ALA A 1 186 ? -16.182 -4.008 34.419 1.00 95.69 186 ALA A O 1
ATOM 1346 N N . LEU A 1 187 ? -17.040 -3.173 32.520 1.00 97.06 187 LEU A N 1
ATOM 1347 C CA . LEU A 1 187 ? -15.974 -2.187 32.329 1.00 97.06 187 LEU A CA 1
ATOM 1348 C C . LEU A 1 187 ? -15.980 -1.099 33.413 1.00 97.06 187 LEU A C 1
ATOM 1350 O O . LEU A 1 187 ? -14.927 -0.522 33.673 1.00 97.06 187 LEU A O 1
ATOM 1354 N N . ALA A 1 188 ? -17.105 -0.862 34.100 1.00 95.56 188 ALA A N 1
ATOM 1355 C CA . ALA A 1 188 ? -17.183 0.082 35.217 1.00 95.56 188 ALA A CA 1
ATOM 1356 C C . ALA A 1 188 ? -16.224 -0.283 36.366 1.00 95.56 188 ALA A C 1
ATOM 1358 O O . ALA A 1 188 ? -15.705 0.607 37.035 1.00 95.56 188 ALA A O 1
ATOM 1359 N N . ASN A 1 189 ? -15.880 -1.568 36.528 1.00 94.44 189 ASN A N 1
ATOM 1360 C CA . ASN A 1 189 ? -14.898 -2.021 37.521 1.00 94.44 189 ASN A CA 1
ATOM 1361 C C . ASN A 1 189 ? -13.489 -1.443 37.286 1.00 94.44 189 ASN A C 1
ATOM 1363 O O . ASN A 1 189 ? -12.652 -1.487 38.182 1.00 94.44 189 ASN A O 1
ATOM 1367 N N . GLN A 1 190 ? -13.208 -0.910 36.090 1.00 96.75 190 GLN A N 1
ATOM 1368 C CA . GLN A 1 190 ? -11.938 -0.248 35.773 1.00 96.75 190 GLN A CA 1
ATOM 1369 C C . GLN A 1 190 ? -11.871 1.204 36.278 1.00 96.75 190 GLN A C 1
ATOM 1371 O O . GLN A 1 190 ? -10.797 1.798 36.259 1.00 96.75 190 GLN A O 1
ATOM 1376 N N . ILE A 1 191 ? -12.995 1.785 36.712 1.00 94.75 191 ILE A N 1
ATOM 1377 C CA . ILE A 1 191 ? -13.107 3.179 37.165 1.00 94.75 191 ILE A CA 1
ATOM 1378 C C . ILE A 1 191 ? -13.868 3.276 38.503 1.00 94.75 191 ILE A C 1
ATOM 1380 O O . ILE A 1 191 ? -14.901 3.934 38.581 1.00 94.75 191 ILE A O 1
ATOM 1384 N N . PRO A 1 192 ? -13.369 2.655 39.588 1.00 91.94 192 PRO A N 1
ATOM 1385 C CA . PRO A 1 192 ? -14.114 2.515 40.848 1.00 91.94 192 PRO A CA 1
ATOM 1386 C C . PRO A 1 192 ? -14.480 3.843 41.531 1.00 91.94 192 PRO A C 1
ATOM 1388 O O . PRO A 1 192 ? -15.405 3.887 42.334 1.00 91.94 192 PRO A O 1
ATOM 1391 N N . SER A 1 193 ? -13.761 4.925 41.225 1.00 91.06 193 SER A N 1
ATOM 1392 C CA . SER A 1 193 ? -13.952 6.258 41.807 1.00 91.06 193 SER A CA 1
ATOM 1393 C C . SER A 1 193 ? -14.343 7.328 40.780 1.00 91.06 193 SER A C 1
ATOM 1395 O O . SER A 1 193 ? -14.303 8.517 41.092 1.00 91.06 193 SER A O 1
ATOM 1397 N N . ALA A 1 194 ? -14.718 6.938 39.556 1.00 92.56 194 ALA A N 1
ATOM 1398 C CA . ALA A 1 194 ? -15.096 7.872 38.499 1.00 92.56 194 ALA A CA 1
ATOM 1399 C C . ALA A 1 194 ? -16.379 7.436 37.783 1.00 92.56 194 ALA A C 1
ATOM 1401 O O . ALA A 1 194 ? -16.724 6.263 37.706 1.00 92.56 194 ALA A O 1
ATOM 1402 N N . THR A 1 195 ? -17.095 8.406 37.220 1.00 93.75 195 THR A N 1
ATOM 1403 C CA . THR A 1 195 ? -18.342 8.167 36.474 1.00 93.75 195 THR A CA 1
ATOM 1404 C C . THR A 1 195 ? -18.111 7.949 34.979 1.00 93.75 195 THR A C 1
ATOM 1406 O O . THR A 1 195 ? -19.049 7.642 34.243 1.00 93.75 195 THR A O 1
ATOM 1409 N N . SER A 1 196 ? -16.875 8.114 34.508 1.00 97.00 196 SER A N 1
ATOM 1410 C CA . SER A 1 196 ? -16.483 7.866 33.124 1.00 97.00 196 SER A CA 1
ATOM 1411 C C . SER A 1 196 ? -14.976 7.643 32.998 1.00 97.00 196 SER A C 1
ATOM 1413 O O . SER A 1 196 ? -14.215 7.915 33.927 1.00 97.00 196 SER A O 1
ATOM 1415 N N . GLY A 1 197 ? -14.545 7.153 31.838 1.00 97.56 197 GLY A N 1
ATOM 1416 C CA . GLY A 1 197 ? -13.134 7.012 31.495 1.00 97.56 197 GLY A CA 1
ATOM 1417 C C . GLY A 1 197 ? -12.892 7.050 29.988 1.00 97.56 197 GLY A C 1
ATOM 1418 O O . GLY A 1 197 ? -13.833 7.049 29.189 1.00 97.56 197 GLY A O 1
ATOM 1419 N N . THR A 1 198 ? -11.621 7.047 29.596 1.00 98.12 198 THR A N 1
ATOM 1420 C CA . THR A 1 198 ? -11.210 7.016 28.186 1.00 98.12 198 THR A CA 1
ATOM 1421 C C . THR A 1 198 ? -11.135 5.582 27.674 1.00 98.12 198 THR A C 1
ATOM 1423 O O . THR A 1 198 ? -10.423 4.748 28.230 1.00 98.12 198 THR A O 1
ATOM 1426 N N . CYS A 1 199 ? -11.825 5.313 26.572 1.00 98.56 199 CYS A N 1
ATOM 1427 C CA . CYS A 1 199 ? -11.700 4.095 25.784 1.00 98.56 199 CYS A CA 1
ATOM 1428 C C . CYS A 1 199 ? -10.926 4.395 24.501 1.00 98.56 199 CYS A C 1
ATOM 1430 O O . CYS A 1 199 ? -11.158 5.415 23.852 1.00 98.56 199 CYS A O 1
ATOM 1432 N N . THR A 1 200 ? -10.026 3.493 24.120 1.00 98.69 200 THR A N 1
ATOM 1433 C CA . TH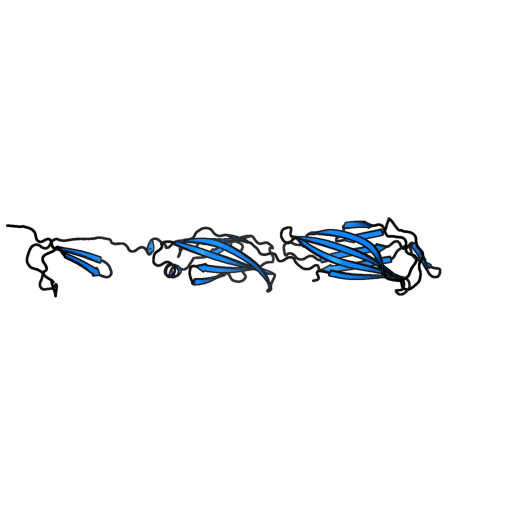R A 1 200 ? -9.354 3.522 22.818 1.00 98.69 200 THR A CA 1
ATOM 1434 C C . THR A 1 200 ? -9.858 2.361 21.981 1.00 98.69 200 THR A C 1
ATOM 1436 O O . THR A 1 200 ? -9.693 1.209 22.374 1.00 98.69 200 THR A O 1
ATOM 1439 N N . ILE A 1 201 ? -10.424 2.646 20.811 1.00 98.75 201 ILE A N 1
ATOM 1440 C CA . ILE A 1 201 ? -10.764 1.631 19.812 1.00 98.75 201 ILE A CA 1
ATOM 1441 C C . ILE A 1 201 ? -9.641 1.573 18.783 1.00 98.75 201 ILE A C 1
ATOM 1443 O O . ILE A 1 201 ? -9.236 2.601 18.244 1.00 98.75 201 ILE A O 1
ATOM 1447 N N . THR A 1 202 ? -9.160 0.369 18.484 1.00 98.75 202 THR A N 1
ATOM 1448 C CA . THR A 1 202 ? -8.178 0.108 17.430 1.00 98.75 202 THR A CA 1
ATOM 1449 C C . THR A 1 202 ? -8.852 -0.608 16.271 1.00 98.75 202 THR A C 1
ATOM 1451 O O . THR A 1 202 ? -9.432 -1.676 16.440 1.00 98.75 202 THR A O 1
ATOM 1454 N N . CYS A 1 203 ? -8.743 -0.037 15.075 1.00 98.69 203 CYS A N 1
ATOM 1455 C CA . CYS A 1 203 ? -9.180 -0.635 13.824 1.00 98.69 203 CYS A CA 1
ATOM 1456 C C . CYS A 1 203 ? -7.966 -1.126 13.043 1.00 98.69 203 CYS A C 1
ATOM 1458 O O . CYS A 1 203 ? -7.191 -0.329 12.513 1.00 98.69 203 CYS A O 1
ATOM 1460 N N . THR A 1 204 ? -7.808 -2.444 12.961 1.00 98.56 204 THR A N 1
ATOM 1461 C CA . THR A 1 204 ? -6.788 -3.082 12.124 1.00 98.56 204 THR A CA 1
ATOM 1462 C C . THR A 1 204 ? -7.392 -3.416 10.770 1.00 98.56 204 THR A C 1
ATOM 1464 O O . THR A 1 204 ? -8.387 -4.135 10.693 1.00 98.56 204 THR A O 1
ATOM 1467 N N . THR A 1 205 ? -6.806 -2.878 9.701 1.00 98.50 205 THR A N 1
ATOM 1468 C CA . THR A 1 205 ? -7.269 -3.065 8.320 1.00 98.50 205 THR A CA 1
ATOM 1469 C C . THR A 1 205 ? -6.510 -4.208 7.662 1.00 98.50 205 THR A C 1
ATOM 1471 O O . THR A 1 205 ? -5.288 -4.291 7.773 1.00 98.50 205 THR A O 1
ATOM 1474 N N . TYR A 1 206 ? -7.213 -5.048 6.909 1.00 97.44 206 TYR A N 1
ATOM 1475 C CA . TYR A 1 206 ? -6.627 -6.181 6.207 1.00 97.44 206 TYR A CA 1
ATOM 1476 C C . TYR A 1 206 ? -6.970 -6.184 4.721 1.00 97.44 206 TYR A C 1
ATOM 1478 O O . TYR A 1 206 ? -8.117 -5.953 4.337 1.00 97.44 206 TYR A O 1
ATOM 1486 N N . ASN A 1 207 ? -5.983 -6.541 3.900 1.00 94.62 207 ASN A N 1
ATOM 1487 C CA . ASN A 1 207 ? -6.166 -6.916 2.503 1.00 94.62 207 ASN A CA 1
ATOM 1488 C C . ASN A 1 207 ? -6.065 -8.444 2.397 1.00 94.62 207 ASN A C 1
ATOM 1490 O O . ASN A 1 207 ? -4.972 -9.004 2.484 1.00 94.62 207 ASN A O 1
ATOM 1494 N N . GLY A 1 208 ? -7.209 -9.128 2.319 1.00 91.94 208 GLY A N 1
ATOM 1495 C CA . GLY A 1 208 ? -7.270 -10.576 2.530 1.00 91.94 208 GLY A CA 1
ATOM 1496 C C . GLY A 1 208 ? -6.863 -10.958 3.962 1.00 91.94 208 GLY A C 1
ATOM 1497 O O . GLY A 1 208 ? -7.444 -10.483 4.946 1.00 91.94 208 GLY A O 1
ATOM 1498 N N . SER A 1 209 ? -5.856 -11.820 4.103 1.00 92.81 209 SER A N 1
ATOM 1499 C CA . SER A 1 209 ? -5.312 -12.229 5.406 1.00 92.81 209 SER A CA 1
ATOM 1500 C C . SER A 1 209 ? -4.271 -11.252 5.965 1.00 92.81 209 SER A C 1
ATOM 1502 O O . SER A 1 209 ? -4.133 -11.163 7.184 1.00 92.81 209 SER A O 1
ATOM 1504 N N . THR A 1 210 ? -3.601 -10.469 5.116 1.00 94.44 210 THR A N 1
ATOM 1505 C CA . THR A 1 210 ? -2.486 -9.588 5.495 1.00 94.44 210 THR A CA 1
ATOM 1506 C C . THR A 1 210 ? -2.969 -8.282 6.124 1.00 94.44 210 THR A C 1
ATOM 1508 O O . THR A 1 210 ? -3.815 -7.591 5.555 1.00 94.44 210 THR A O 1
ATOM 1511 N N . SER A 1 211 ? -2.421 -7.918 7.288 1.00 96.12 211 SER A N 1
ATOM 1512 C CA . SER A 1 211 ? -2.649 -6.600 7.899 1.00 96.12 211 SER A CA 1
ATOM 1513 C C . SER A 1 211 ? -1.919 -5.519 7.100 1.00 96.12 211 SER A C 1
ATOM 1515 O O . SER A 1 211 ? -0.728 -5.648 6.830 1.00 96.12 211 SER A O 1
ATOM 1517 N N . VAL A 1 212 ? -2.632 -4.457 6.720 1.00 95.19 212 VAL A N 1
ATOM 1518 C CA . VAL A 1 212 ? -2.093 -3.310 5.960 1.00 95.19 212 VAL A CA 1
ATOM 1519 C C . VAL A 1 212 ? -1.997 -2.035 6.802 1.00 95.19 212 VAL A C 1
ATOM 1521 O O . VAL A 1 212 ? -1.750 -0.952 6.271 1.00 95.19 212 VAL A O 1
ATOM 1524 N N . GLY A 1 213 ? -2.186 -2.169 8.115 1.00 96.19 213 GLY A N 1
ATOM 1525 C CA . GLY A 1 213 ? -2.015 -1.112 9.104 1.00 96.19 213 GLY A CA 1
ATOM 1526 C C . GLY A 1 213 ? -3.230 -0.937 10.010 1.00 96.19 213 GLY A C 1
ATOM 1527 O O . GLY A 1 213 ? -4.323 -1.442 9.734 1.00 96.19 213 GLY A O 1
ATOM 1528 N N . SER A 1 214 ? -3.027 -0.182 11.085 1.00 97.50 214 SER A N 1
ATOM 1529 C CA . SER A 1 214 ? -4.044 0.072 12.103 1.00 97.50 214 SER A CA 1
ATOM 1530 C C . SER A 1 214 ? -4.172 1.564 12.387 1.00 97.50 214 SER A C 1
ATOM 1532 O O . SER A 1 214 ? -3.193 2.306 12.312 1.00 97.50 214 SER A O 1
ATOM 1534 N N . LYS A 1 215 ? -5.387 2.001 12.717 1.00 98.12 215 LYS A N 1
ATOM 1535 C CA . LYS A 1 215 ? -5.677 3.349 13.218 1.00 98.12 215 LYS A CA 1
ATOM 1536 C C . LYS A 1 215 ? -6.532 3.258 14.469 1.00 98.12 215 LYS A C 1
ATOM 1538 O O . LYS A 1 215 ? -7.272 2.291 14.638 1.00 98.12 215 LYS A O 1
ATOM 1543 N N . THR A 1 216 ? -6.445 4.265 15.325 1.00 98.31 216 THR A N 1
ATOM 1544 C CA . THR A 1 216 ? -7.196 4.320 16.578 1.00 98.31 216 THR A CA 1
ATOM 1545 C C . THR A 1 216 ? -8.125 5.528 16.620 1.00 98.31 216 THR A C 1
ATOM 1547 O O . THR A 1 216 ? -7.901 6.521 15.927 1.00 98.31 216 THR A O 1
ATOM 1550 N N . CYS A 1 217 ? -9.165 5.442 17.444 1.00 98.38 217 CYS A N 1
ATOM 1551 C CA . CYS A 1 217 ? -9.924 6.595 17.915 1.00 98.38 217 CYS A CA 1
ATOM 1552 C C . CYS A 1 217 ? -10.160 6.479 19.421 1.00 98.38 217 CYS A C 1
ATOM 1554 O O . CYS A 1 217 ? -10.258 5.373 19.957 1.00 98.38 217 CYS A O 1
ATOM 1556 N N . THR A 1 218 ? -10.267 7.619 20.095 1.00 98.19 218 THR A N 1
ATOM 1557 C CA . THR A 1 218 ? -10.584 7.696 21.521 1.00 98.19 218 THR A CA 1
ATOM 1558 C C . THR A 1 218 ? -12.004 8.206 21.720 1.00 98.19 218 THR A C 1
ATOM 1560 O O . THR A 1 218 ? -12.495 9.028 20.949 1.00 98.19 218 THR A O 1
ATOM 1563 N N . LEU A 1 219 ? -12.669 7.695 22.750 1.00 98.25 219 LEU A N 1
ATOM 1564 C CA . LEU A 1 219 ? -14.008 8.105 23.161 1.00 98.25 219 LEU A CA 1
ATOM 1565 C C . LEU A 1 219 ? -14.136 8.019 24.681 1.00 98.25 219 LEU A C 1
ATOM 1567 O O . LEU A 1 219 ? -13.392 7.286 25.334 1.00 98.25 219 LEU A O 1
ATOM 1571 N N . THR A 1 220 ? -15.114 8.720 25.241 1.00 98.31 220 THR A N 1
ATOM 1572 C CA . THR A 1 220 ? -15.486 8.568 26.649 1.00 98.31 220 THR A CA 1
ATOM 1573 C C . THR A 1 220 ? -16.538 7.471 26.799 1.00 98.31 220 THR A C 1
ATOM 1575 O O . THR A 1 220 ? -17.545 7.474 26.087 1.00 98.31 220 THR A O 1
ATOM 1578 N N . LEU A 1 221 ? -16.314 6.548 27.739 1.00 98.00 221 LEU A N 1
ATOM 1579 C CA . LEU A 1 221 ? -17.334 5.613 28.218 1.00 98.00 221 LEU A CA 1
ATOM 1580 C C . LEU A 1 221 ? -17.823 6.047 29.594 1.00 98.00 221 LEU A C 1
ATOM 1582 O O . LEU A 1 221 ? -17.022 6.146 30.524 1.00 98.00 221 LEU A O 1
ATOM 1586 N N . SER A 1 222 ? -19.129 6.266 29.719 1.00 97.62 222 SER A N 1
ATOM 1587 C CA . SER A 1 222 ? -19.769 6.659 30.976 1.00 97.62 222 SER A CA 1
ATOM 1588 C C . SER A 1 222 ? -20.491 5.492 31.637 1.00 97.62 222 SER A C 1
ATOM 1590 O O . SER A 1 222 ? -21.107 4.659 30.966 1.00 97.62 222 SER A O 1
ATOM 1592 N N . VAL A 1 223 ? -20.449 5.469 32.964 1.00 95.75 223 VAL A N 1
ATOM 1593 C CA . VAL A 1 223 ? -21.220 4.547 33.798 1.00 95.75 223 VAL A CA 1
ATOM 1594 C C . VAL A 1 223 ? -22.703 4.955 33.739 1.00 95.75 223 VAL A C 1
ATOM 1596 O O . VAL A 1 223 ? -23.001 6.142 33.906 1.00 95.75 223 VAL A O 1
ATOM 1599 N N . PRO A 1 224 ? -23.651 4.035 33.474 1.00 94.12 224 PRO A N 1
ATOM 1600 C CA . PRO A 1 224 ? -25.070 4.377 33.427 1.00 94.12 224 PRO A CA 1
ATOM 1601 C C . PRO A 1 224 ? -25.590 4.787 34.809 1.00 94.12 224 PRO A C 1
ATOM 1603 O O . PRO A 1 224 ? -25.130 4.307 35.841 1.00 94.12 224 PRO A O 1
ATOM 1606 N N . THR A 1 225 ? -26.613 5.638 34.845 1.00 87.00 225 THR A N 1
ATOM 1607 C CA . THR A 1 225 ? -27.232 6.077 36.107 1.00 87.00 225 THR A CA 1
ATOM 1608 C C . THR A 1 225 ? -27.908 4.941 36.873 1.00 87.00 225 THR A C 1
ATOM 1610 O O . THR A 1 225 ? -28.058 5.046 38.084 1.00 87.00 225 THR A O 1
ATOM 1613 N N . SER A 1 226 ? -28.264 3.841 36.202 1.00 83.00 226 SER A N 1
ATOM 1614 C CA . SER A 1 226 ? -28.896 2.665 36.812 1.00 83.00 226 SER A CA 1
ATOM 1615 C C . SER A 1 226 ? -28.013 1.923 37.818 1.00 83.00 226 SER A C 1
ATOM 1617 O O . SER A 1 226 ? -28.539 1.143 38.599 1.00 83.00 226 SER A O 1
ATOM 1619 N N . VAL A 1 227 ? -26.690 2.132 37.804 1.00 81.44 227 VAL A N 1
ATOM 1620 C CA . VAL A 1 227 ? -25.778 1.552 38.809 1.00 81.44 227 VAL A CA 1
ATOM 1621 C C . VAL A 1 227 ? -25.383 2.548 39.899 1.00 81.44 227 VAL A C 1
ATOM 1623 O O . VAL A 1 227 ? -24.563 2.229 40.756 1.00 81.44 227 VAL A O 1
ATOM 1626 N N . LYS A 1 228 ? -25.945 3.763 39.877 1.00 74.56 228 LYS A N 1
ATOM 1627 C CA . LYS A 1 228 ? -25.756 4.728 40.956 1.00 74.56 228 LYS A CA 1
ATOM 1628 C C . LYS A 1 228 ? -26.555 4.244 42.174 1.00 74.56 228 LYS A C 1
ATOM 1630 O O . LYS A 1 228 ? -27.776 4.141 42.060 1.00 74.56 228 LYS A O 1
ATOM 1635 N N . PRO A 1 229 ? -25.918 3.993 43.331 1.00 71.62 229 PRO A N 1
ATOM 1636 C CA . PRO A 1 229 ? -26.658 3.665 44.539 1.00 71.62 229 PRO A CA 1
ATOM 1637 C C . PRO A 1 229 ? -27.567 4.837 44.926 1.00 71.62 229 PRO A C 1
ATOM 1639 O O . PRO A 1 229 ? -27.175 6.007 44.850 1.00 71.62 229 PRO A O 1
ATOM 1642 N N . THR A 1 230 ? -28.794 4.519 45.325 1.00 74.31 230 THR A N 1
ATOM 1643 C CA . THR A 1 230 ? -29.783 5.491 45.795 1.00 74.31 230 THR A CA 1
ATOM 1644 C C . THR A 1 230 ? -30.054 5.266 47.271 1.00 74.31 230 THR A C 1
ATOM 1646 O O . THR A 1 230 ? -30.340 4.144 47.670 1.00 74.31 230 THR A O 1
ATOM 1649 N N . ILE A 1 231 ? -30.026 6.337 48.062 1.00 73.75 231 ILE A N 1
ATOM 1650 C CA . ILE A 1 231 ? -30.550 6.331 49.430 1.00 73.75 231 ILE A CA 1
ATOM 1651 C C . ILE A 1 231 ? -31.960 6.914 49.342 1.00 73.75 231 ILE A C 1
ATOM 1653 O O . ILE A 1 231 ? -32.118 8.093 49.027 1.00 73.75 231 ILE A O 1
ATOM 1657 N N . SER A 1 232 ? -32.983 6.084 49.544 1.00 78.19 232 SER A N 1
ATOM 1658 C CA . SER A 1 232 ? -34.392 6.496 49.456 1.00 78.19 232 SER A CA 1
ATOM 1659 C C . SER A 1 232 ? -34.829 7.355 50.640 1.00 78.19 232 SER A C 1
ATOM 1661 O O . SER A 1 232 ? -35.678 8.231 50.496 1.00 78.19 232 SER A O 1
ATOM 1663 N N . SER A 1 233 ? -34.240 7.119 51.808 1.00 76.88 233 SER A N 1
ATOM 1664 C CA . SER A 1 233 ? -34.495 7.886 53.019 1.00 76.88 233 SER A CA 1
ATOM 1665 C C . SER A 1 233 ? -33.308 7.782 53.961 1.00 76.88 233 SER A C 1
ATOM 1667 O O . SER A 1 233 ? -32.752 6.703 54.148 1.00 76.88 233 SER A O 1
ATOM 1669 N N . LEU A 1 234 ? -32.967 8.903 54.585 1.00 71.06 234 LEU A N 1
ATOM 1670 C CA . LEU A 1 234 ? -32.106 8.955 55.755 1.00 71.06 234 LEU A CA 1
ATOM 1671 C C . LEU A 1 234 ? -32.966 9.482 56.901 1.00 71.06 234 LEU A C 1
ATOM 1673 O O . LEU A 1 234 ? -33.396 10.635 56.865 1.00 71.06 234 LEU A O 1
ATOM 1677 N N . SER A 1 235 ? -33.248 8.637 57.886 1.00 68.75 235 SER A N 1
ATOM 1678 C CA . SER A 1 235 ? -33.938 9.044 59.108 1.00 68.75 235 SER A CA 1
ATOM 1679 C C . SER A 1 235 ? -32.955 9.060 60.266 1.00 68.75 235 SER A C 1
ATOM 1681 O O . SER A 1 235 ? -32.231 8.091 60.480 1.00 68.75 235 SER A O 1
ATOM 1683 N N . ALA A 1 236 ? -32.969 10.147 61.030 1.00 57.78 236 ALA A N 1
ATOM 1684 C CA . ALA A 1 236 ? -32.307 10.235 62.319 1.00 57.78 236 ALA A CA 1
ATOM 1685 C C . ALA A 1 236 ? -33.387 10.466 63.375 1.00 57.78 236 ALA A C 1
ATOM 1687 O O . ALA A 1 236 ? -34.187 11.395 63.258 1.00 57.78 236 ALA A O 1
ATOM 1688 N N . SER A 1 237 ? -33.429 9.608 64.388 1.00 61.47 237 SER A N 1
ATOM 1689 C CA . SER A 1 237 ? -34.308 9.770 65.542 1.00 61.47 237 SER A CA 1
ATOM 1690 C C . SER A 1 237 ? -33.460 9.988 66.783 1.00 61.47 237 SER A C 1
ATOM 1692 O O . SER A 1 237 ? -32.579 9.181 67.084 1.00 61.47 237 SER A O 1
ATOM 1694 N N . ARG A 1 238 ? -33.750 11.065 67.509 1.00 61.56 238 ARG A N 1
ATOM 1695 C CA . ARG A 1 238 ? -33.202 11.305 68.842 1.00 61.56 238 ARG A CA 1
ATOM 1696 C C . ARG A 1 238 ? -33.804 10.285 69.809 1.00 61.56 238 ARG A C 1
ATOM 1698 O O . ARG A 1 238 ? -35.020 10.102 69.816 1.00 61.56 238 ARG A O 1
ATOM 1705 N N . ILE A 1 239 ? -32.960 9.628 70.601 1.00 62.50 239 ILE A N 1
ATOM 1706 C CA . ILE A 1 239 ? -33.405 8.850 71.760 1.00 62.50 239 ILE A CA 1
ATOM 1707 C C . ILE A 1 239 ? -33.094 9.674 73.003 1.00 62.50 239 ILE A C 1
ATOM 1709 O O . ILE A 1 239 ? -31.935 9.988 73.262 1.00 62.50 239 ILE A O 1
ATOM 1713 N N . ASP A 1 240 ? -34.145 10.020 73.741 1.00 61.22 240 ASP A N 1
ATOM 1714 C CA . ASP A 1 240 ? -34.063 10.652 75.053 1.00 61.22 240 ASP A CA 1
ATOM 1715 C C . ASP A 1 240 ? -34.231 9.584 76.136 1.00 61.22 240 ASP A C 1
ATOM 1717 O O . ASP A 1 240 ? -35.283 8.950 76.214 1.00 61.22 240 ASP A O 1
ATOM 1721 N N . GLY A 1 241 ? -33.199 9.369 76.955 1.00 64.12 241 GLY A N 1
ATOM 1722 C CA . GLY A 1 241 ? -33.220 8.409 78.063 1.00 64.12 241 GLY A CA 1
ATOM 1723 C C . GLY A 1 241 ? -32.026 7.455 78.078 1.00 64.12 241 GLY A C 1
ATOM 1724 O O . GLY A 1 241 ? -30.977 7.741 77.500 1.00 64.12 241 GLY A O 1
ATOM 1725 N N . ASP A 1 242 ? -32.187 6.327 78.771 1.00 60.34 242 ASP A N 1
ATOM 1726 C CA . ASP A 1 242 ? -31.133 5.324 78.931 1.00 60.34 242 ASP A CA 1
ATOM 1727 C C . ASP A 1 242 ? -30.787 4.632 77.604 1.00 60.34 242 ASP A C 1
ATOM 1729 O O . ASP A 1 242 ? -31.650 4.370 76.761 1.00 60.34 242 ASP A O 1
ATOM 1733 N N . VAL A 1 243 ? -29.504 4.298 77.433 1.00 60.41 243 VAL A N 1
ATOM 1734 C CA . VAL A 1 243 ? -29.003 3.573 76.257 1.00 60.41 243 VAL A CA 1
ATOM 1735 C C . VAL A 1 243 ? -29.743 2.230 76.129 1.00 60.41 243 VAL A C 1
ATOM 1737 O O . VAL A 1 243 ? -29.722 1.442 77.080 1.00 60.41 243 VAL A O 1
ATOM 1740 N N . PRO A 1 244 ? -30.370 1.917 74.976 1.00 67.81 244 PRO A N 1
ATOM 1741 C CA . PRO A 1 244 ? -31.051 0.641 74.779 1.00 67.81 244 PRO A CA 1
ATOM 1742 C C . PRO A 1 244 ? -30.121 -0.548 75.054 1.00 67.81 244 PRO A C 1
ATOM 1744 O O . PRO A 1 244 ? -29.034 -0.643 74.486 1.00 67.81 244 PRO A O 1
ATOM 1747 N N . SER A 1 245 ? -30.562 -1.506 75.875 1.00 63.66 245 SER A N 1
ATOM 1748 C CA . SER A 1 245 ? -29.766 -2.685 76.271 1.00 63.66 245 SER A CA 1
ATOM 1749 C C . SER A 1 245 ? -29.323 -3.568 75.095 1.00 63.66 245 SER A C 1
ATOM 1751 O O . SER A 1 245 ? -28.362 -4.326 75.209 1.00 63.66 245 SER A O 1
ATOM 1753 N N . ALA A 1 246 ? -29.988 -3.440 73.945 1.00 65.12 246 ALA A N 1
ATOM 1754 C CA . ALA A 1 246 ? -29.638 -4.107 72.695 1.00 65.12 246 ALA A CA 1
ATOM 1755 C C . ALA A 1 246 ? -28.377 -3.538 72.010 1.00 65.12 246 ALA A C 1
ATOM 1757 O O . ALA A 1 246 ? -27.851 -4.174 71.101 1.00 65.12 246 ALA A O 1
ATOM 1758 N N . TRP A 1 247 ? -27.879 -2.363 72.415 1.00 62.97 247 TRP A N 1
ATOM 1759 C CA . TRP A 1 247 ? -26.737 -1.693 71.771 1.00 62.97 247 TRP A CA 1
ATOM 1760 C C . TRP A 1 247 ? -25.362 -2.206 72.233 1.00 62.97 247 TRP A C 1
ATOM 1762 O O . TRP A 1 247 ? -24.331 -1.696 71.802 1.00 62.97 247 TRP A O 1
ATOM 1772 N N . GLY A 1 248 ? -25.330 -3.276 73.036 1.00 62.44 248 GLY A N 1
ATOM 1773 C CA . GLY A 1 248 ? -24.135 -4.072 73.321 1.00 62.44 248 GLY A CA 1
ATOM 1774 C C . GLY A 1 248 ? -23.089 -3.354 74.176 1.00 62.44 248 GLY A C 1
ATOM 1775 O O . GLY A 1 248 ? -22.994 -3.615 75.371 1.00 62.44 248 GLY A O 1
ATOM 1776 N N . ILE A 1 249 ? -22.275 -2.485 73.569 1.00 55.94 249 ILE A N 1
ATOM 1777 C CA . ILE A 1 249 ? -21.168 -1.781 74.228 1.00 55.94 249 ILE A CA 1
ATOM 1778 C C . ILE A 1 249 ? -21.272 -0.286 73.923 1.00 55.94 249 ILE A C 1
ATOM 1780 O O . ILE A 1 249 ? -21.165 0.135 72.774 1.00 55.94 249 ILE A O 1
ATOM 1784 N N . TYR A 1 250 ? -21.421 0.512 74.979 1.00 54.41 250 TYR A N 1
ATOM 1785 C CA . TYR A 1 250 ? -21.315 1.967 74.937 1.00 54.41 250 TYR A CA 1
ATOM 1786 C C . TYR A 1 250 ? -20.008 2.400 75.607 1.00 54.41 250 TYR A C 1
ATOM 1788 O O . TYR A 1 250 ? -19.669 1.915 76.687 1.00 54.41 250 TYR A O 1
ATOM 1796 N N . VAL A 1 251 ? -19.269 3.313 74.975 1.00 47.66 251 VAL A N 1
ATOM 1797 C CA . VAL A 1 251 ? -18.076 3.934 75.564 1.00 47.66 251 VAL A CA 1
ATOM 1798 C C . VAL A 1 251 ? -18.481 5.312 76.072 1.00 47.66 251 VAL A C 1
ATOM 1800 O O . VAL A 1 251 ? -18.708 6.220 75.283 1.00 47.66 251 VAL A O 1
ATOM 1803 N N . GLN A 1 252 ? -18.583 5.466 77.393 1.00 46.06 252 GLN A N 1
ATOM 1804 C CA . GLN A 1 252 ? -18.880 6.747 78.030 1.00 46.06 252 GLN A CA 1
ATOM 1805 C C . GLN A 1 252 ? -17.585 7.538 78.263 1.00 46.06 252 GLN A C 1
ATOM 1807 O O . GLN A 1 252 ? -16.871 7.343 79.240 1.00 46.06 252 GLN A O 1
ATOM 1812 N N . THR A 1 253 ? -17.290 8.461 77.364 1.00 48.72 253 THR A N 1
ATOM 1813 C CA . THR A 1 253 ? -16.379 9.601 77.576 1.00 48.72 253 THR A CA 1
ATOM 1814 C C . THR A 1 253 ? -17.123 10.908 77.279 1.00 48.72 253 THR A C 1
ATOM 1816 O O . THR A 1 253 ? -18.114 10.915 76.552 1.00 48.72 253 THR A O 1
ATOM 1819 N N . THR A 1 254 ? -16.696 12.003 77.893 1.00 43.81 254 THR A N 1
ATOM 1820 C CA . THR A 1 254 ? -17.412 13.282 78.068 1.00 43.81 254 THR A CA 1
ATOM 1821 C C . THR A 1 254 ? -17.596 14.146 76.806 1.00 43.81 254 THR A C 1
ATOM 1823 O O . THR A 1 254 ? -17.781 15.354 76.920 1.00 43.81 254 THR A O 1
ATOM 1826 N N . ALA A 1 255 ? -17.569 13.573 75.600 1.00 49.41 255 ALA A N 1
ATOM 1827 C CA . ALA A 1 255 ? -17.772 14.312 74.354 1.00 49.41 255 ALA A CA 1
ATOM 1828 C C . ALA A 1 255 ? -18.669 13.551 73.362 1.00 49.41 255 ALA A C 1
ATOM 1830 O O . ALA A 1 255 ? -18.601 12.330 73.259 1.00 49.41 255 ALA A O 1
ATOM 1831 N N . LEU A 1 256 ? -19.498 14.329 72.659 1.00 44.38 256 LEU A N 1
ATOM 1832 C CA . LEU A 1 256 ? -20.494 13.983 71.636 1.00 44.38 256 LEU A CA 1
ATOM 1833 C C . LEU A 1 256 ? -20.134 12.760 70.760 1.00 44.38 256 LEU A C 1
ATOM 1835 O O . LEU A 1 256 ? -19.077 12.748 70.128 1.00 44.38 256 LEU A O 1
ATOM 1839 N N . TYR A 1 257 ? -21.038 11.774 70.650 1.00 52.34 257 TYR A N 1
ATOM 1840 C CA . TYR A 1 257 ? -20.843 10.580 69.806 1.00 52.34 257 TYR A CA 1
ATOM 1841 C C . TYR A 1 257 ? -21.645 10.625 68.507 1.00 52.34 257 TYR A C 1
ATOM 1843 O O . TYR A 1 257 ? -22.810 11.027 68.484 1.00 52.34 257 TYR A O 1
ATOM 1851 N N . CYS A 1 258 ? -21.032 10.095 67.447 1.00 42.12 258 CYS A N 1
ATOM 1852 C CA . CYS A 1 258 ? -21.678 9.725 66.192 1.00 42.12 258 CYS A CA 1
ATOM 1853 C C . CYS A 1 258 ? -21.385 8.239 65.927 1.00 42.12 258 CYS A C 1
ATOM 1855 O O . CYS A 1 258 ? -20.217 7.863 65.803 1.00 42.12 258 CYS A O 1
ATOM 1857 N N . LEU A 1 259 ? -22.421 7.394 65.869 1.00 43.88 259 LEU A N 1
ATOM 1858 C CA . LEU A 1 259 ? -22.294 5.983 65.482 1.00 43.88 259 LEU A CA 1
ATOM 1859 C C . LEU A 1 259 ? -22.936 5.777 64.105 1.00 43.88 259 LEU A C 1
ATOM 1861 O O . LEU A 1 259 ? -24.080 6.179 63.880 1.00 43.88 259 LEU A O 1
ATOM 1865 N N . LEU A 1 260 ? -22.198 5.144 63.190 1.00 42.56 260 LEU A N 1
ATOM 1866 C CA . LEU A 1 260 ? -22.649 4.861 61.829 1.00 42.56 260 LEU A CA 1
ATOM 1867 C C . LEU A 1 260 ? -23.029 3.378 61.722 1.00 42.56 260 LEU A C 1
ATOM 1869 O O . LEU A 1 260 ? -22.155 2.517 61.822 1.00 42.56 260 LEU A O 1
ATOM 1873 N N . TYR A 1 261 ? -24.313 3.078 61.520 1.00 44.97 261 TYR A N 1
ATOM 1874 C CA . TYR A 1 261 ? -24.787 1.721 61.242 1.00 44.97 261 TYR A CA 1
ATOM 1875 C C . TYR A 1 261 ? -25.187 1.615 59.767 1.00 44.97 261 TYR A C 1
ATOM 1877 O O . TYR A 1 261 ? -25.980 2.422 59.275 1.00 44.97 261 TYR A O 1
ATOM 1885 N N . VAL A 1 262 ? -24.603 0.653 59.049 1.00 42.47 262 VAL A N 1
ATOM 1886 C CA . VAL A 1 262 ? -24.847 0.434 57.615 1.00 42.47 262 VAL A CA 1
ATOM 1887 C C . VAL A 1 262 ? -25.436 -0.960 57.426 1.00 42.47 262 VAL A C 1
ATOM 1889 O O . VAL A 1 262 ? -24.750 -1.954 57.655 1.00 42.47 262 VAL A O 1
ATOM 1892 N N . GLU A 1 263 ? -26.689 -1.025 56.986 1.00 42.69 263 GLU A N 1
ATOM 1893 C CA . GLU A 1 263 ? -27.312 -2.231 56.437 1.00 42.69 263 GLU A CA 1
ATOM 1894 C C . GLU A 1 263 ? -27.258 -2.194 54.903 1.00 42.69 263 GLU A C 1
ATOM 1896 O O . GLU A 1 263 ? -27.010 -1.146 54.306 1.00 42.69 263 GLU A O 1
ATOM 1901 N N . ALA A 1 264 ? -27.500 -3.337 54.251 1.00 41.44 264 ALA A N 1
ATOM 1902 C CA . ALA A 1 264 ? -27.380 -3.488 52.797 1.00 41.44 264 ALA A CA 1
ATOM 1903 C C . ALA A 1 264 ? -28.181 -2.444 51.985 1.00 41.44 264 ALA A C 1
ATOM 1905 O O . ALA A 1 264 ? -27.737 -2.076 50.900 1.00 41.44 264 ALA A O 1
ATOM 1906 N N . ASP A 1 265 ? -29.284 -1.924 52.544 1.00 40.09 265 ASP A N 1
ATOM 1907 C CA . ASP A 1 265 ? -30.192 -0.970 51.890 1.00 40.09 265 ASP A CA 1
ATOM 1908 C C . ASP A 1 265 ? -30.502 0.291 52.730 1.00 40.09 265 ASP A C 1
ATOM 1910 O O . ASP A 1 265 ? -31.350 1.101 52.348 1.00 40.09 265 ASP A O 1
ATOM 1914 N N . SER A 1 266 ? -29.842 0.495 53.879 1.00 42.16 266 SER A N 1
ATOM 1915 C CA . SER A 1 266 ? -30.057 1.694 54.701 1.00 42.16 266 SER A CA 1
ATOM 1916 C C . SER A 1 266 ? -28.810 2.108 55.486 1.00 42.16 266 SER A C 1
ATOM 1918 O O . SER A 1 266 ? -28.059 1.280 55.997 1.00 42.16 266 SER A O 1
ATOM 1920 N N . ILE A 1 267 ? -28.575 3.419 55.584 1.00 46.66 267 ILE A N 1
ATOM 1921 C CA . ILE A 1 267 ? -27.590 3.998 56.504 1.00 46.66 267 ILE A CA 1
ATOM 1922 C C . ILE A 1 267 ? -28.386 4.698 57.595 1.00 46.66 267 ILE A C 1
ATOM 1924 O O . ILE A 1 267 ? -29.134 5.629 57.300 1.00 46.66 267 ILE A O 1
ATOM 1928 N N . THR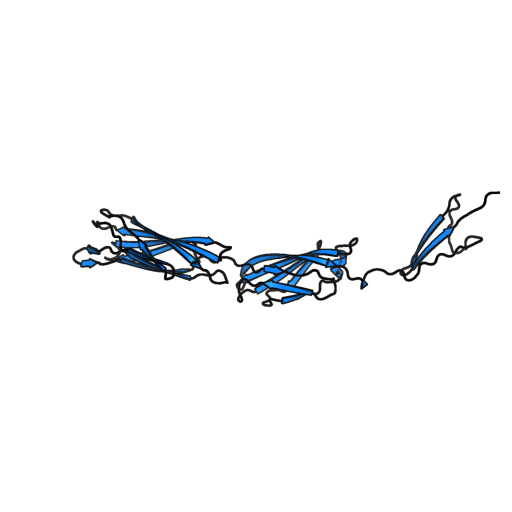 A 1 268 ? -28.210 4.270 58.842 1.00 45.25 268 THR A N 1
ATOM 1929 C CA . THR A 1 268 ? -28.810 4.931 60.003 1.00 45.25 268 THR A CA 1
ATOM 1930 C C . THR A 1 268 ? -27.702 5.586 60.821 1.00 45.25 268 THR A C 1
ATOM 1932 O O . THR A 1 268 ? -26.768 4.918 61.271 1.00 45.25 268 THR A O 1
ATOM 1935 N N . LEU A 1 269 ? -27.783 6.911 60.982 1.00 43.03 269 LEU A N 1
ATOM 1936 C CA . LEU A 1 269 ? -26.896 7.680 61.858 1.00 43.03 269 LEU A CA 1
ATOM 1937 C C . LEU A 1 269 ? -27.579 7.912 63.205 1.00 43.03 269 LEU A C 1
ATOM 1939 O O . LEU A 1 269 ? -28.682 8.462 63.250 1.00 43.03 269 LEU A O 1
ATOM 1943 N N . TYR A 1 270 ? -26.888 7.569 64.290 1.00 49.09 270 TYR A N 1
ATOM 1944 C CA . TYR A 1 270 ? -27.313 7.890 65.650 1.00 49.09 270 TYR A CA 1
ATOM 1945 C C . TYR A 1 270 ? -26.423 8.995 66.227 1.00 49.09 270 TYR A C 1
ATOM 1947 O O . TYR A 1 270 ? -25.194 8.879 66.214 1.00 49.09 270 TYR A O 1
ATOM 1955 N N . PHE A 1 271 ? -27.054 10.051 66.746 1.00 41.50 271 PHE A N 1
ATOM 1956 C CA . PHE A 1 271 ? -26.395 11.154 67.447 1.00 41.50 271 PHE A CA 1
ATOM 1957 C C . PHE A 1 271 ? -26.830 11.164 68.914 1.00 41.50 271 PHE A C 1
ATOM 1959 O O . PHE A 1 271 ? -28.026 11.095 69.201 1.00 41.50 271 PHE A O 1
ATOM 1966 N N . LEU A 1 272 ? -25.863 11.269 69.827 1.00 46.38 272 LEU A N 1
ATOM 1967 C CA . LEU A 1 272 ? -26.097 11.451 71.262 1.00 46.38 272 LEU A CA 1
ATOM 1968 C C . LEU A 1 272 ? -25.475 12.781 71.690 1.00 46.38 272 LEU A C 1
ATOM 1970 O O . LEU A 1 272 ? -24.251 12.922 71.668 1.00 46.38 272 LEU A O 1
ATOM 1974 N N . GLU A 1 273 ? -26.321 13.737 72.076 1.00 41.25 273 GLU A N 1
ATOM 1975 C CA . GLU A 1 273 ? -25.912 15.011 72.666 1.00 41.25 273 GLU A CA 1
ATOM 1976 C C . GLU A 1 273 ? -26.255 15.023 74.150 1.00 41.25 273 GLU A C 1
ATOM 1978 O O . GLU A 1 273 ? -27.418 14.942 74.536 1.00 41.25 273 GLU A O 1
ATOM 1983 N N . THR A 1 274 ? -25.228 15.088 74.995 1.00 47.88 274 THR A N 1
ATOM 1984 C CA . THR A 1 274 ? -25.394 15.334 76.426 1.00 47.88 274 THR A CA 1
ATOM 1985 C C . THR A 1 274 ? -25.243 16.835 76.673 1.00 47.88 274 THR A C 1
ATOM 1987 O O . THR A 1 274 ? -24.121 17.337 76.689 1.00 47.88 274 THR A O 1
ATOM 1990 N N . GLY A 1 275 ? -26.357 17.542 76.859 1.00 38.03 275 GLY A N 1
ATOM 1991 C CA . GLY A 1 275 ? -26.423 18.883 77.461 1.00 38.03 275 GLY A CA 1
ATOM 1992 C C . GLY A 1 275 ? -27.537 18.869 78.517 1.00 38.03 275 GLY A C 1
ATOM 1993 O O . GLY A 1 275 ? -28.548 18.206 78.307 1.00 38.03 275 GLY A O 1
ATOM 1994 N N . ASP A 1 276 ? -27.405 19.458 79.704 1.00 32.53 276 ASP A N 1
ATOM 1995 C CA . ASP A 1 276 ? -26.752 20.730 80.010 1.00 32.53 276 ASP A CA 1
ATOM 1996 C C . ASP A 1 276 ? -25.995 20.750 81.348 1.00 32.53 276 ASP A C 1
ATOM 1998 O O . ASP A 1 276 ? -26.269 19.987 82.275 1.00 32.53 276 ASP A O 1
ATOM 2002 N N . CYS A 1 277 ? -25.069 21.709 81.425 1.00 38.09 277 CYS A N 1
ATOM 2003 C CA . CYS A 1 277 ? -24.491 22.258 82.643 1.00 38.09 277 CYS A CA 1
ATOM 2004 C C . CYS A 1 277 ? -25.569 22.706 83.646 1.00 38.09 277 CYS A C 1
ATOM 2006 O O . CYS A 1 277 ? -26.409 23.550 83.330 1.00 38.09 277 CYS A O 1
ATOM 2008 N N . SER A 1 278 ? -25.430 22.253 84.889 1.00 31.62 278 SER A N 1
ATOM 2009 C CA . SER A 1 278 ? -25.831 22.982 86.097 1.00 31.62 278 SER A CA 1
ATOM 2010 C C . SER A 1 278 ? -24.717 22.875 87.123 1.00 31.62 278 SER A C 1
ATOM 2012 O O . SER A 1 278 ? -24.289 21.718 87.347 1.00 31.62 278 SER A O 1
#